Protein AF-A0A915Q4S7-F1 (afdb_monomer)

Structure (mmCIF, N/CA/C/O backbone):
data_AF-A0A915Q4S7-F1
#
_entry.id   AF-A0A915Q4S7-F1
#
loop_
_atom_site.group_PDB
_atom_site.id
_atom_site.type_symbol
_atom_site.label_atom_id
_atom_site.label_alt_id
_atom_site.label_comp_id
_atom_site.label_asym_id
_atom_site.label_entity_id
_atom_site.label_seq_id
_atom_site.pdbx_PDB_ins_code
_atom_site.Cartn_x
_atom_site.Cartn_y
_atom_site.Cartn_z
_atom_site.occupancy
_atom_site.B_iso_or_equiv
_atom_site.auth_seq_id
_atom_site.auth_comp_id
_atom_site.auth_asym_id
_atom_site.auth_atom_id
_atom_site.pdbx_PDB_model_num
ATOM 1 N N . MET A 1 1 ? -48.673 37.535 33.624 1.00 47.78 1 MET A N 1
ATOM 2 C CA . MET A 1 1 ? -48.250 37.304 35.027 1.00 47.78 1 MET A CA 1
ATOM 3 C C . MET A 1 1 ? -48.757 35.980 35.620 1.00 47.78 1 MET A C 1
ATOM 5 O O . MET A 1 1 ? -48.347 35.629 36.717 1.00 47.78 1 MET A O 1
ATOM 9 N N . GLU A 1 2 ? -49.533 35.186 34.879 1.00 40.94 2 GLU A N 1
ATOM 10 C CA . GLU A 1 2 ? -50.219 33.983 35.383 1.00 40.94 2 GLU A CA 1
ATOM 11 C C . GLU A 1 2 ? -49.367 32.695 35.350 1.00 40.94 2 GLU A C 1
ATOM 13 O O . GLU A 1 2 ? -49.453 31.864 36.241 1.00 40.94 2 GLU A O 1
ATOM 18 N N . LYS A 1 3 ? -48.390 32.580 34.439 1.00 35.75 3 LYS A N 1
ATOM 19 C CA . LYS A 1 3 ? -47.468 31.418 34.384 1.00 35.75 3 LYS A CA 1
ATOM 20 C C . LYS A 1 3 ? -46.401 31.374 35.494 1.00 35.75 3 LYS A C 1
ATOM 22 O O . LYS A 1 3 ? -45.629 30.420 35.581 1.00 35.75 3 LYS A O 1
ATOM 27 N N . ARG A 1 4 ? -46.309 32.417 36.331 1.00 34.75 4 ARG A N 1
ATOM 28 C CA . ARG A 1 4 ? -45.321 32.530 37.427 1.00 34.75 4 ARG A CA 1
ATOM 29 C C . ARG A 1 4 ? -45.910 32.145 38.794 1.00 34.75 4 ARG A C 1
ATOM 31 O O . ARG A 1 4 ? -45.143 31.961 39.739 1.00 34.75 4 ARG A O 1
ATOM 38 N N . SER A 1 5 ? -47.238 32.026 38.905 1.00 40.47 5 SER A N 1
ATOM 39 C CA . SER A 1 5 ? -47.932 31.577 40.122 1.00 40.47 5 SER A CA 1
ATOM 40 C C . SER A 1 5 ? -48.085 30.051 40.171 1.00 40.47 5 SER A C 1
ATOM 42 O O . SER A 1 5 ? -47.901 29.475 41.240 1.00 40.47 5 SER A O 1
ATOM 44 N N . GLU A 1 6 ? -48.283 29.377 39.030 1.00 39.56 6 GLU A N 1
ATOM 45 C CA . GLU A 1 6 ? -48.308 27.903 38.950 1.00 39.56 6 GLU A CA 1
ATOM 46 C C . GLU A 1 6 ? -46.956 27.268 39.295 1.00 39.56 6 GLU A C 1
ATOM 48 O O . GLU A 1 6 ? -46.892 26.291 40.040 1.00 39.56 6 GLU A O 1
ATOM 53 N N . ARG A 1 7 ? -45.852 27.879 38.847 1.00 36.59 7 ARG A N 1
ATOM 54 C CA . ARG A 1 7 ? -44.498 27.363 39.103 1.00 36.59 7 ARG A CA 1
ATOM 55 C C . ARG A 1 7 ? -44.137 27.369 40.602 1.00 36.59 7 ARG A C 1
ATOM 57 O O . ARG A 1 7 ? -43.507 26.436 41.082 1.00 36.59 7 ARG A O 1
ATOM 64 N N . ARG A 1 8 ? -44.652 28.346 41.365 1.00 37.53 8 ARG A N 1
ATOM 65 C CA . ARG A 1 8 ? -44.482 28.436 42.831 1.00 37.53 8 ARG A CA 1
ATOM 66 C C . ARG A 1 8 ? -45.400 27.507 43.636 1.00 37.53 8 ARG A C 1
ATOM 68 O O . ARG A 1 8 ? -45.163 27.326 44.829 1.00 37.53 8 ARG A O 1
ATOM 75 N N . ARG A 1 9 ? -46.445 26.937 43.023 1.00 37.31 9 ARG A N 1
ATOM 76 C CA . ARG A 1 9 ? -47.351 25.965 43.666 1.00 37.31 9 ARG A CA 1
ATOM 77 C C . ARG A 1 9 ? -46.826 24.524 43.519 1.00 37.31 9 ARG A C 1
ATOM 79 O O . ARG A 1 9 ? -47.019 23.719 44.425 1.00 37.31 9 ARG A O 1
ATOM 86 N N . ILE A 1 10 ? -46.077 24.241 42.448 1.00 41.44 10 ILE A N 1
ATOM 87 C CA . ILE A 1 10 ? -45.386 22.955 42.226 1.00 41.44 10 ILE A CA 1
ATOM 88 C C . ILE A 1 10 ? -44.106 22.848 43.077 1.00 41.44 10 ILE A C 1
ATOM 90 O O . ILE A 1 10 ? -43.858 21.821 43.695 1.00 41.44 10 ILE A O 1
ATOM 94 N N . GLU A 1 11 ? -43.329 23.929 43.220 1.00 36.28 11 GLU A N 1
ATOM 95 C CA . GLU A 1 11 ? -42.128 23.920 44.082 1.00 36.28 11 GLU A CA 1
ATOM 96 C C . GLU A 1 11 ? -42.458 23.704 45.570 1.00 36.28 11 GLU A C 1
ATOM 98 O O . GLU A 1 11 ? -41.668 23.121 46.307 1.00 36.28 11 GLU A O 1
ATOM 103 N N . ARG A 1 12 ? -43.654 24.113 46.017 1.00 33.97 12 ARG A N 1
ATOM 104 C CA . ARG A 1 12 ? -44.098 23.922 47.406 1.00 33.97 12 ARG A CA 1
ATOM 105 C C . ARG A 1 12 ? -44.641 22.522 47.705 1.00 33.97 12 ARG A C 1
ATOM 107 O O . ARG A 1 12 ? -44.670 22.154 48.870 1.00 33.97 12 ARG A O 1
ATOM 114 N N . SER A 1 13 ? -45.033 21.749 46.689 1.00 31.59 13 SER A N 1
ATOM 115 C CA . SER A 1 13 ? -45.520 20.366 46.857 1.00 31.59 13 SER A CA 1
ATOM 116 C C . SER A 1 13 ? -44.395 19.327 46.887 1.00 31.59 13 SER A C 1
ATOM 118 O O . SER A 1 13 ? -44.621 18.213 47.338 1.00 31.59 13 SER A O 1
ATOM 120 N N . ILE A 1 14 ? -43.175 19.697 46.482 1.00 35.53 14 ILE A N 1
ATOM 121 C CA . ILE A 1 14 ? -41.982 18.835 46.589 1.00 35.53 14 ILE A CA 1
ATOM 122 C C . ILE A 1 14 ? -41.280 19.020 47.950 1.00 35.53 14 ILE A C 1
ATOM 124 O O . ILE A 1 14 ? -40.480 18.189 48.360 1.00 35.53 14 ILE A O 1
ATOM 128 N N . SER A 1 15 ? -41.614 20.078 48.699 1.00 31.16 15 SER A N 1
ATOM 129 C CA . SER A 1 15 ? -40.982 20.388 49.990 1.00 31.16 15 SER A CA 1
ATOM 130 C C . SER A 1 15 ? -41.665 19.742 51.209 1.00 31.16 15 SER A C 1
ATOM 132 O O . SER A 1 15 ? -41.244 20.007 52.334 1.00 31.16 15 SER A O 1
ATOM 134 N N . SER A 1 16 ? -42.721 18.942 51.030 1.00 34.09 16 SER A N 1
ATOM 135 C CA . SER A 1 16 ? -43.546 18.445 52.142 1.00 34.09 16 SER A CA 1
ATOM 136 C C . SER A 1 16 ? -43.937 16.974 52.007 1.00 34.09 16 SER A C 1
ATOM 138 O O . SER A 1 16 ? -45.107 16.632 52.154 1.00 34.09 16 SER A O 1
ATOM 140 N N . THR A 1 17 ? -42.966 16.104 51.744 1.00 31.09 17 THR A N 1
ATOM 141 C CA . THR A 1 17 ? -43.087 14.672 52.048 1.00 31.09 17 THR A CA 1
ATOM 142 C C . THR A 1 17 ? -41.741 14.140 52.519 1.00 31.09 17 THR A C 1
ATOM 144 O O . THR A 1 17 ? -40.793 14.045 51.748 1.00 31.09 17 THR A O 1
ATOM 147 N N . ASP A 1 18 ? -41.729 13.832 53.810 1.00 29.72 18 ASP A N 1
ATOM 148 C CA . ASP A 1 18 ? -40.914 12.855 54.517 1.00 29.72 18 ASP A CA 1
ATOM 149 C C . ASP A 1 18 ? -39.388 12.983 54.552 1.00 29.72 18 ASP A C 1
ATOM 151 O O . ASP A 1 18 ? -38.631 12.576 53.675 1.00 29.72 18 ASP A O 1
ATOM 155 N N . ASN A 1 19 ? -38.961 13.412 55.741 1.00 37.34 19 ASN A N 1
ATOM 156 C CA . ASN A 1 19 ? -37.755 12.973 56.422 1.00 37.34 19 ASN A CA 1
ATOM 157 C C . ASN A 1 19 ? -37.663 11.438 56.460 1.00 37.34 19 ASN A C 1
ATOM 159 O O . ASN A 1 19 ? -38.030 10.808 57.449 1.00 37.34 19 ASN A O 1
ATOM 163 N N . THR A 1 20 ? -37.120 10.816 55.423 1.00 39.50 20 THR A N 1
ATOM 164 C CA . THR A 1 20 ? -36.378 9.551 55.516 1.00 39.50 20 THR A CA 1
ATOM 165 C C . THR A 1 20 ? -35.440 9.483 54.304 1.00 39.50 20 THR A C 1
ATOM 167 O O . THR A 1 20 ? -35.781 9.995 53.250 1.00 39.50 20 THR A O 1
ATOM 170 N N . PHE A 1 21 ? -34.272 8.850 54.444 1.00 35.72 21 PHE A N 1
ATOM 171 C CA . PHE A 1 21 ? -33.281 8.545 53.388 1.00 35.72 21 PHE A CA 1
ATOM 172 C C . PHE A 1 21 ? -32.126 9.538 53.115 1.00 35.72 21 PHE A C 1
ATOM 174 O O . PHE A 1 21 ? -31.975 10.042 52.008 1.00 35.72 21 PHE A O 1
ATOM 181 N N . PRO A 1 22 ? -31.136 9.621 54.029 1.00 39.97 22 PRO A N 1
ATOM 182 C CA . PRO A 1 22 ? -29.726 9.759 53.638 1.00 39.97 22 PRO A CA 1
ATOM 183 C C . PRO A 1 22 ? -29.138 8.431 53.109 1.00 39.97 22 PRO A C 1
ATOM 185 O O . PRO A 1 22 ? -28.012 8.382 52.611 1.00 39.97 22 PRO A O 1
ATOM 188 N N . VAL A 1 23 ? -29.874 7.323 53.263 1.00 42.41 23 VAL A N 1
ATOM 189 C CA . VAL A 1 23 ? -29.389 5.968 52.983 1.00 42.41 23 VAL A CA 1
ATOM 190 C C . VAL A 1 23 ? -29.394 5.676 51.479 1.00 42.41 23 VAL A C 1
ATOM 192 O O . VAL A 1 23 ? -28.405 5.146 50.980 1.00 42.41 23 VAL A O 1
ATOM 195 N N . ASP A 1 24 ? -30.420 6.094 50.732 1.00 42.38 24 ASP A N 1
ATOM 196 C CA . ASP A 1 24 ? -30.568 5.746 49.309 1.00 42.38 24 ASP A CA 1
ATOM 197 C C . ASP A 1 24 ? -29.579 6.477 48.398 1.00 42.38 24 ASP A C 1
ATOM 199 O O . ASP A 1 24 ? -28.992 5.865 47.506 1.00 42.38 24 ASP A O 1
ATOM 203 N N . GLU A 1 25 ? -29.296 7.754 48.661 1.00 46.59 25 GLU A N 1
ATOM 204 C CA . GLU A 1 25 ? -28.304 8.521 47.899 1.00 46.59 25 GLU A CA 1
ATOM 205 C C . GLU A 1 25 ? -26.875 8.000 48.161 1.00 46.59 25 GLU A C 1
ATOM 207 O O . GLU A 1 25 ? -26.045 7.877 47.251 1.00 46.59 25 GLU A O 1
ATOM 212 N N . CYS A 1 26 ? -26.604 7.581 49.403 1.00 46.41 26 CYS A N 1
ATOM 213 C CA . CYS A 1 26 ? -25.336 6.974 49.795 1.00 46.41 26 CYS A CA 1
ATOM 214 C C . CYS A 1 26 ? -25.182 5.546 49.234 1.00 46.41 26 CYS A C 1
ATOM 216 O O . CYS A 1 26 ? -24.092 5.175 48.789 1.00 46.41 26 CYS A O 1
ATOM 218 N N . ILE A 1 27 ? -26.261 4.752 49.198 1.00 55.41 27 ILE A N 1
ATOM 219 C CA . ILE A 1 27 ? -26.299 3.425 48.562 1.00 55.41 27 ILE A CA 1
ATOM 220 C C . ILE A 1 27 ? -26.100 3.562 47.052 1.00 55.41 27 ILE A C 1
ATOM 222 O O . ILE A 1 27 ? -25.288 2.828 46.487 1.00 55.41 27 ILE A O 1
ATOM 226 N N . TYR A 1 28 ? -26.766 4.517 46.400 1.00 49.50 28 TYR A N 1
ATOM 227 C CA . TYR A 1 28 ? -26.633 4.758 44.964 1.00 49.50 28 TYR A CA 1
ATOM 228 C C . TYR A 1 28 ? -25.208 5.193 44.601 1.00 49.50 28 TYR A C 1
ATOM 230 O O . TYR A 1 28 ? -24.596 4.623 43.697 1.00 49.50 28 TYR A O 1
ATOM 238 N N . SER A 1 29 ? -24.619 6.116 45.367 1.00 65.00 29 SER A N 1
ATOM 239 C CA . SER A 1 29 ? -23.226 6.552 45.202 1.00 65.00 29 SER A CA 1
ATOM 240 C C . SER A 1 29 ? -22.224 5.409 45.411 1.00 65.00 29 SER A C 1
ATOM 242 O O . SER A 1 29 ? -21.331 5.202 44.585 1.00 65.00 29 SER A O 1
ATOM 244 N N . LYS A 1 30 ? -22.405 4.590 46.458 1.00 65.38 30 LYS A N 1
ATOM 245 C CA . LYS A 1 30 ? -21.562 3.411 46.717 1.00 65.38 30 LYS A CA 1
ATOM 246 C C . LYS A 1 30 ? -21.716 2.347 45.634 1.00 65.38 30 LYS A C 1
ATOM 248 O O . LYS A 1 30 ? -20.706 1.799 45.201 1.00 65.38 30 LYS A O 1
ATOM 253 N N . LYS A 1 31 ? -22.934 2.082 45.156 1.00 65.62 31 LYS A N 1
ATOM 254 C CA . LYS A 1 31 ? -23.212 1.127 44.074 1.00 65.62 31 LYS A CA 1
ATOM 255 C C . LYS A 1 31 ? -22.582 1.588 42.762 1.00 65.62 31 LYS A C 1
ATOM 257 O O . LYS A 1 31 ? -21.844 0.822 42.156 1.00 65.62 31 LYS A O 1
ATOM 262 N N . CYS A 1 32 ? -22.737 2.861 42.403 1.00 61.53 32 CYS A N 1
ATOM 263 C CA . CYS A 1 32 ? -22.122 3.454 41.216 1.00 61.53 32 CYS A CA 1
ATOM 264 C C . CYS A 1 32 ? -20.581 3.486 41.321 1.00 61.53 32 CYS A C 1
ATOM 266 O O . CYS A 1 32 ? -19.870 3.247 40.344 1.00 61.53 32 CYS A O 1
ATOM 268 N N . ALA A 1 33 ? -20.030 3.725 42.517 1.00 65.00 33 ALA A N 1
ATOM 269 C CA . ALA A 1 33 ? -18.594 3.638 42.777 1.00 65.00 33 ALA A CA 1
ATOM 270 C C . ALA A 1 33 ? -18.075 2.197 42.674 1.00 65.00 33 ALA A C 1
ATOM 272 O O . ALA A 1 33 ? -16.995 1.980 42.122 1.00 65.00 33 ALA A O 1
ATOM 273 N N . ASN A 1 34 ? -18.837 1.218 43.167 1.00 61.09 34 ASN A N 1
ATOM 274 C CA . ASN A 1 34 ? -18.479 -0.195 43.126 1.00 61.09 34 ASN A CA 1
ATOM 275 C C . ASN A 1 34 ? -18.608 -0.765 41.706 1.00 61.09 34 ASN A C 1
ATOM 277 O O . ASN A 1 34 ? -17.701 -1.455 41.257 1.00 61.09 34 ASN A O 1
ATOM 281 N N . GLU A 1 35 ? -19.636 -0.373 40.949 1.00 59.47 35 GLU A N 1
ATOM 282 C CA . GLU A 1 35 ? -19.791 -0.664 39.518 1.00 59.47 35 GLU A CA 1
ATOM 283 C C . GLU A 1 35 ? -18.660 -0.036 38.699 1.00 59.47 35 GLU A C 1
ATOM 285 O O . GLU A 1 35 ? -18.054 -0.718 37.879 1.00 59.47 35 GLU A O 1
ATOM 290 N N . LYS A 1 36 ? -18.256 1.213 38.980 1.00 54.56 36 LYS A N 1
ATOM 291 C CA . LYS A 1 36 ? -17.050 1.819 38.379 1.00 54.56 36 LYS A CA 1
ATOM 292 C C . LYS A 1 36 ? -15.772 1.064 38.760 1.00 54.56 36 LYS A C 1
ATOM 294 O O . LYS A 1 36 ? -14.872 0.935 37.930 1.00 54.56 36 LYS A O 1
ATOM 299 N N . LYS A 1 37 ? -15.668 0.547 39.990 1.00 54.78 37 LYS A N 1
ATOM 300 C CA . LYS A 1 37 ? -14.533 -0.274 40.461 1.00 54.78 37 LYS A CA 1
ATOM 301 C C . LYS A 1 37 ? -14.512 -1.648 39.786 1.00 54.78 37 LYS A C 1
ATOM 303 O O . LYS A 1 37 ? -13.438 -2.138 39.446 1.00 54.78 37 LYS A O 1
ATOM 308 N N . GLN A 1 38 ? -15.679 -2.237 39.547 1.00 53.91 38 GLN A N 1
ATOM 309 C CA . GLN A 1 38 ? -15.869 -3.538 38.910 1.00 53.91 38 GLN A CA 1
ATOM 310 C C . GLN A 1 38 ? -15.690 -3.453 37.386 1.00 53.91 38 GLN A C 1
ATOM 312 O O . GLN A 1 38 ? -14.991 -4.281 36.810 1.00 53.91 38 GLN A O 1
ATOM 317 N N . MET A 1 39 ? -16.163 -2.375 36.753 1.00 51.94 39 MET A N 1
ATOM 318 C CA . MET A 1 39 ? -15.844 -2.000 35.370 1.00 51.94 39 MET A CA 1
ATOM 319 C C . MET A 1 39 ? -14.350 -1.714 35.178 1.00 51.94 39 MET A C 1
ATOM 321 O O . MET A 1 39 ? -13.772 -2.134 34.180 1.00 51.94 39 MET A O 1
ATOM 325 N N . ARG A 1 40 ? -13.687 -1.070 36.151 1.00 49.50 40 ARG A N 1
ATOM 326 C CA . ARG A 1 40 ? -12.222 -0.903 36.150 1.00 49.50 40 ARG A CA 1
ATOM 327 C C . ARG A 1 40 ? -11.474 -2.226 36.351 1.00 49.50 40 ARG A C 1
ATOM 329 O O . ARG A 1 40 ? -10.428 -2.404 35.740 1.00 49.50 40 ARG A O 1
ATOM 336 N N . LYS A 1 41 ? -11.998 -3.160 37.157 1.00 44.09 41 LYS A N 1
ATOM 337 C CA . LYS A 1 41 ? -11.427 -4.512 37.341 1.00 44.09 41 LYS A CA 1
ATOM 338 C C . LYS A 1 41 ? -11.639 -5.435 36.131 1.00 44.09 41 LYS A C 1
ATOM 340 O O . LYS A 1 41 ? -10.828 -6.327 35.924 1.00 44.09 41 LYS A O 1
ATOM 345 N N . SER A 1 42 ? -12.669 -5.200 35.314 1.00 42.31 42 SER A N 1
ATOM 346 C CA . SER A 1 42 ? -12.900 -5.889 34.030 1.00 42.31 42 SER A CA 1
ATOM 347 C C . SER A 1 42 ? -12.234 -5.182 32.835 1.00 42.31 42 SER A C 1
ATOM 349 O O . SER A 1 42 ? -12.490 -5.501 31.674 1.00 42.31 42 SER A O 1
ATOM 351 N N . ALA A 1 43 ? -11.343 -4.215 33.079 1.00 49.81 43 ALA A N 1
ATOM 352 C CA . ALA A 1 43 ? -10.488 -3.695 32.024 1.00 49.81 43 ALA A CA 1
ATOM 353 C C . ALA A 1 43 ? -9.504 -4.803 31.620 1.00 49.81 43 ALA A C 1
ATOM 355 O O . ALA A 1 43 ? -8.476 -4.999 32.270 1.00 49.81 43 ALA A O 1
ATOM 356 N N . LYS A 1 44 ? -9.839 -5.557 30.561 1.00 55.72 44 LYS A N 1
ATOM 357 C CA . LYS A 1 44 ? -8.930 -6.514 29.914 1.00 55.72 44 LYS A CA 1
ATOM 358 C C . LYS A 1 44 ? -7.548 -5.869 29.807 1.00 55.72 44 LYS A C 1
ATOM 360 O O . LYS A 1 44 ? -7.366 -4.874 29.107 1.00 55.72 44 LYS A O 1
ATOM 365 N N . THR A 1 45 ? -6.582 -6.409 30.545 1.00 58.06 45 THR A N 1
ATOM 366 C CA . THR A 1 45 ? -5.207 -5.913 30.507 1.00 58.06 45 THR A CA 1
ATOM 367 C C . THR A 1 45 ? -4.579 -6.432 29.223 1.00 58.06 45 THR A C 1
ATOM 369 O O . THR A 1 45 ? -4.293 -7.620 29.094 1.00 58.06 45 THR A O 1
ATOM 372 N N . TYR A 1 46 ? -4.437 -5.555 28.233 1.00 65.75 46 TYR A N 1
ATOM 373 C CA . TYR A 1 46 ? -3.825 -5.902 26.958 1.00 65.75 46 TYR A CA 1
ATOM 374 C C . TYR A 1 46 ? -2.308 -6.009 27.132 1.00 65.75 46 TYR A C 1
ATOM 376 O O . TYR A 1 46 ? -1.623 -4.993 27.248 1.00 65.75 46 TYR A O 1
ATOM 384 N N . GLN A 1 47 ? -1.792 -7.238 27.162 1.00 73.81 47 GLN A N 1
ATOM 385 C CA . GLN A 1 47 ? -0.359 -7.494 27.286 1.00 73.81 47 GLN A CA 1
ATOM 386 C C . GLN A 1 47 ? 0.352 -7.220 25.947 1.00 73.81 47 GLN A C 1
ATOM 388 O O . GLN A 1 47 ? -0.077 -7.737 24.909 1.00 73.81 47 GLN A O 1
ATOM 393 N N . PRO A 1 48 ? 1.425 -6.411 25.923 1.00 70.25 48 PRO A N 1
ATOM 394 C CA . PRO A 1 48 ? 2.223 -6.210 24.721 1.00 70.25 48 PRO A CA 1
ATOM 395 C C . PRO A 1 48 ? 3.074 -7.459 24.454 1.00 70.25 48 PRO A C 1
ATOM 397 O O . PRO A 1 48 ? 4.076 -7.707 25.116 1.00 70.25 48 PRO A O 1
ATOM 400 N N . GLU A 1 49 ? 2.685 -8.275 23.475 1.00 83.44 49 GLU A N 1
ATOM 401 C CA . GLU A 1 49 ? 3.455 -9.471 23.106 1.00 83.44 49 GLU A CA 1
ATOM 402 C C . GLU A 1 49 ? 4.597 -9.087 22.147 1.00 83.44 49 GLU A C 1
ATOM 404 O O . GLU A 1 49 ? 4.481 -9.223 20.924 1.00 83.44 49 GLU A O 1
ATOM 409 N N . TYR A 1 50 ? 5.699 -8.579 22.706 1.00 84.88 50 TYR A N 1
ATOM 410 C CA . TYR A 1 50 ? 6.839 -8.048 21.945 1.00 84.88 50 TYR A CA 1
ATOM 411 C C . TYR A 1 50 ? 7.470 -9.062 20.987 1.00 84.88 50 TYR A C 1
ATOM 413 O O . TYR A 1 50 ? 7.809 -8.693 19.867 1.00 84.88 50 TYR A O 1
ATOM 421 N N . ALA A 1 51 ? 7.557 -10.340 21.369 1.00 87.00 51 ALA A N 1
ATOM 422 C CA . ALA A 1 51 ? 8.101 -11.391 20.505 1.00 87.00 51 ALA A CA 1
ATOM 423 C C . ALA A 1 51 ? 7.334 -11.499 19.175 1.00 87.00 51 ALA A C 1
ATOM 425 O O . ALA A 1 51 ? 7.934 -11.525 18.102 1.00 87.00 51 ALA A O 1
ATOM 426 N N . LYS A 1 52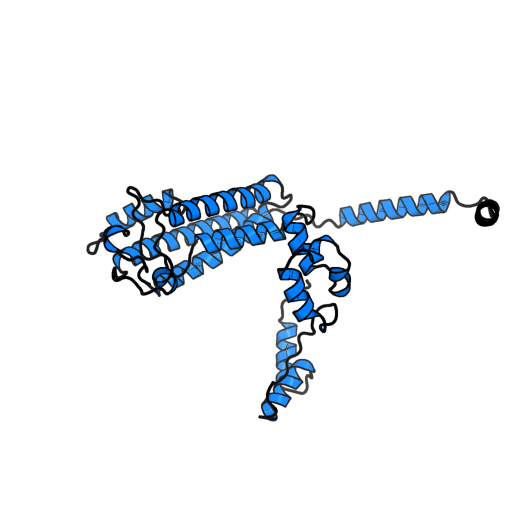 ? 5.996 -11.456 19.224 1.00 89.69 52 LYS A N 1
ATOM 427 C CA . LYS A 1 52 ? 5.155 -11.476 18.016 1.00 89.69 52 LYS A CA 1
ATOM 428 C C . LYS A 1 52 ? 5.348 -10.215 17.176 1.00 89.69 52 LYS A C 1
ATOM 430 O O . LYS A 1 52 ? 5.308 -10.282 15.951 1.00 89.69 52 LYS A O 1
ATOM 435 N N . THR A 1 53 ? 5.570 -9.070 17.821 1.00 89.06 53 THR A N 1
ATOM 436 C CA . THR A 1 53 ? 5.876 -7.815 17.124 1.00 89.06 53 THR A CA 1
ATOM 437 C C . THR A 1 53 ? 7.220 -7.890 16.402 1.00 89.06 53 THR A C 1
ATOM 439 O O . THR A 1 53 ? 7.287 -7.499 15.243 1.00 89.06 53 THR A O 1
ATOM 442 N N . ILE A 1 54 ? 8.260 -8.448 17.031 1.00 91.81 54 ILE A N 1
ATOM 443 C CA . ILE A 1 54 ? 9.579 -8.641 16.405 1.00 91.81 54 ILE A CA 1
ATOM 444 C C . ILE A 1 54 ? 9.464 -9.549 15.176 1.00 91.81 54 ILE A C 1
ATOM 446 O O . ILE A 1 54 ? 9.974 -9.198 14.117 1.00 91.81 54 ILE A O 1
ATOM 450 N N . ILE A 1 55 ? 8.723 -10.658 15.275 1.00 93.06 55 ILE A N 1
ATOM 451 C CA . ILE A 1 55 ? 8.463 -11.544 14.128 1.00 93.06 55 ILE A CA 1
ATOM 452 C C . ILE A 1 55 ? 7.793 -10.772 12.982 1.00 93.06 55 ILE A C 1
ATOM 454 O O . ILE A 1 55 ? 8.216 -10.886 11.834 1.00 93.06 55 ILE A O 1
ATOM 458 N N . CYS A 1 56 ? 6.788 -9.940 13.281 1.00 92.81 56 CYS A N 1
ATOM 459 C CA . CYS A 1 56 ? 6.127 -9.118 12.263 1.00 92.81 56 CYS A CA 1
ATOM 460 C C . CYS A 1 56 ? 7.088 -8.107 11.616 1.00 92.81 56 CYS A C 1
ATOM 462 O O . CYS A 1 56 ? 7.016 -7.896 10.409 1.00 92.81 56 CYS A O 1
ATOM 464 N N . VAL A 1 57 ? 7.991 -7.500 12.394 1.00 93.44 57 VAL A N 1
ATOM 465 C CA . VAL A 1 57 ? 9.013 -6.571 11.882 1.00 93.44 57 VAL A CA 1
ATOM 466 C C . VAL A 1 57 ? 9.992 -7.293 10.956 1.00 93.44 57 VAL A C 1
ATOM 468 O O . VAL A 1 57 ? 10.251 -6.807 9.860 1.00 93.44 57 VAL A O 1
ATOM 471 N N . LEU A 1 58 ? 10.491 -8.469 11.341 1.00 95.25 58 LEU A N 1
ATOM 472 C CA . LEU A 1 58 ? 11.375 -9.274 10.489 1.00 95.25 58 LEU A CA 1
ATOM 473 C C . LEU A 1 58 ? 10.675 -9.702 9.191 1.00 95.25 58 LEU A C 1
ATOM 475 O O . LEU A 1 58 ? 11.263 -9.627 8.109 1.00 95.25 58 LEU A O 1
ATOM 479 N N . ALA A 1 59 ? 9.400 -10.087 9.280 1.00 95.50 59 ALA A N 1
ATOM 480 C CA . ALA A 1 59 ? 8.588 -10.410 8.112 1.00 95.50 59 ALA A CA 1
ATOM 481 C C . ALA A 1 59 ? 8.399 -9.191 7.192 1.00 95.50 59 ALA A C 1
ATOM 483 O O . ALA A 1 59 ? 8.518 -9.321 5.975 1.00 95.50 59 ALA A O 1
ATOM 484 N N . LEU A 1 60 ? 8.175 -7.997 7.756 1.00 94.94 60 LEU A N 1
ATOM 485 C CA . LEU A 1 60 ? 8.091 -6.754 6.985 1.00 94.94 60 LEU A CA 1
ATOM 486 C C . LEU A 1 60 ? 9.406 -6.450 6.266 1.00 94.94 60 LEU A C 1
ATOM 488 O O . LEU A 1 60 ? 9.387 -6.188 5.068 1.00 94.94 60 LEU A O 1
ATOM 492 N N . LEU A 1 61 ? 10.544 -6.523 6.964 1.00 93.12 61 LEU A N 1
ATOM 493 C CA . LEU A 1 61 ? 11.863 -6.296 6.361 1.00 93.12 61 LEU A CA 1
ATOM 494 C C . LEU A 1 61 ? 12.129 -7.272 5.210 1.00 93.12 61 LEU A C 1
ATOM 496 O O . LEU A 1 61 ? 12.622 -6.871 4.155 1.00 93.12 61 LEU A O 1
ATOM 500 N N . THR A 1 62 ? 11.742 -8.536 5.382 1.00 93.38 62 THR A N 1
ATOM 501 C CA . THR A 1 62 ? 11.847 -9.554 4.330 1.00 93.38 62 THR A CA 1
ATOM 502 C C . THR A 1 62 ? 10.958 -9.202 3.136 1.00 93.38 62 THR A C 1
ATOM 504 O O . THR A 1 62 ? 11.432 -9.174 2.004 1.00 93.38 62 THR A O 1
ATOM 507 N N . SER A 1 63 ? 9.691 -8.851 3.375 1.00 94.50 63 SER A N 1
ATOM 508 C CA . SER A 1 63 ? 8.748 -8.446 2.325 1.00 94.50 63 SER A CA 1
ATOM 509 C C . SER A 1 63 ? 9.215 -7.199 1.567 1.00 94.50 63 SER A C 1
ATOM 511 O O . SER A 1 63 ? 9.109 -7.147 0.341 1.00 94.50 63 SER A O 1
ATOM 513 N N . LEU A 1 64 ? 9.741 -6.188 2.263 1.00 91.62 64 LEU A N 1
ATOM 514 C CA . LEU A 1 64 ? 10.298 -4.989 1.634 1.00 91.62 64 LEU A CA 1
ATOM 515 C C . LEU A 1 64 ? 11.530 -5.337 0.791 1.00 91.62 64 LEU A C 1
ATOM 517 O O . LEU A 1 64 ? 11.621 -4.903 -0.354 1.00 91.62 64 LEU A O 1
ATOM 521 N N . SER A 1 65 ? 12.427 -6.185 1.302 1.00 90.44 65 SER A N 1
ATOM 522 C CA . SER A 1 65 ? 13.603 -6.655 0.552 1.00 90.44 65 SER A CA 1
ATOM 523 C C . SER A 1 65 ? 13.204 -7.389 -0.730 1.00 90.44 65 SER A C 1
ATOM 525 O O . SER A 1 65 ? 13.757 -7.117 -1.793 1.00 90.44 65 SER A O 1
ATOM 527 N N . LEU A 1 66 ? 12.199 -8.269 -0.657 1.00 92.06 66 LEU A N 1
ATOM 528 C CA . LEU A 1 66 ? 11.661 -8.966 -1.828 1.00 92.06 66 LEU A CA 1
ATOM 529 C C . LEU A 1 66 ? 11.104 -7.987 -2.867 1.00 92.06 66 LEU A C 1
ATOM 531 O O . LEU A 1 66 ? 11.399 -8.133 -4.048 1.00 92.06 66 LEU A O 1
ATOM 535 N N . ASN A 1 67 ? 10.362 -6.957 -2.446 1.00 91.38 67 ASN A N 1
ATOM 536 C CA . ASN A 1 67 ? 9.874 -5.924 -3.367 1.00 91.38 67 ASN A CA 1
ATOM 537 C C . ASN A 1 67 ? 11.024 -5.198 -4.070 1.00 91.38 67 ASN A C 1
ATOM 539 O O . ASN A 1 67 ? 10.992 -5.053 -5.288 1.00 91.38 67 ASN A O 1
ATOM 543 N N . GLN A 1 68 ? 12.045 -4.772 -3.323 1.00 88.38 68 GLN A N 1
ATOM 544 C CA . GLN A 1 68 ? 13.182 -4.059 -3.910 1.00 88.38 68 GLN A CA 1
ATOM 545 C C . GLN A 1 68 ? 13.953 -4.939 -4.895 1.00 88.38 68 GLN A C 1
ATOM 547 O O . GLN A 1 68 ? 14.355 -4.464 -5.957 1.00 88.38 68 GLN A O 1
ATOM 552 N N . LEU A 1 69 ? 14.131 -6.222 -4.571 1.00 89.31 69 LEU A N 1
ATOM 553 C CA . LEU A 1 69 ? 14.766 -7.185 -5.464 1.00 89.31 69 LEU A CA 1
ATOM 554 C C . LEU A 1 69 ? 13.961 -7.356 -6.758 1.00 89.31 69 LEU A C 1
ATOM 556 O O . LEU A 1 69 ? 14.529 -7.258 -7.842 1.00 89.31 69 LEU A O 1
ATOM 560 N N . VAL A 1 70 ? 12.647 -7.564 -6.650 1.00 90.69 70 VAL A N 1
ATOM 561 C CA . VAL A 1 70 ? 11.767 -7.730 -7.814 1.00 90.69 70 VAL A CA 1
ATOM 562 C C . VAL A 1 70 ? 11.768 -6.479 -8.692 1.00 90.69 70 VAL A C 1
ATOM 564 O O . VAL A 1 70 ? 11.887 -6.612 -9.903 1.00 90.69 70 VAL A O 1
ATOM 567 N N . ILE A 1 71 ? 11.727 -5.275 -8.113 1.00 88.50 71 ILE A N 1
ATOM 568 C CA . ILE A 1 71 ? 11.819 -4.018 -8.876 1.00 88.50 71 ILE A CA 1
ATOM 569 C C . ILE A 1 71 ? 13.162 -3.921 -9.610 1.00 88.50 71 ILE A C 1
ATOM 571 O O . ILE A 1 71 ? 13.191 -3.576 -10.789 1.00 88.50 71 ILE A O 1
ATOM 575 N N . CYS A 1 72 ? 14.274 -4.258 -8.946 1.00 87.00 72 CYS A N 1
ATOM 576 C CA . CYS A 1 72 ? 15.597 -4.255 -9.576 1.00 87.00 72 CYS A CA 1
ATOM 577 C C . CYS A 1 72 ? 15.667 -5.221 -10.769 1.00 87.00 72 CYS A C 1
ATOM 579 O O . CYS A 1 72 ? 16.268 -4.883 -11.783 1.00 87.00 72 CYS A O 1
ATOM 581 N N . LEU A 1 73 ? 15.046 -6.399 -10.658 1.00 88.19 73 LEU A N 1
ATOM 582 C CA . LEU A 1 73 ? 14.993 -7.387 -11.739 1.00 88.19 73 LEU A CA 1
ATOM 583 C C . LEU A 1 73 ? 14.055 -6.946 -12.871 1.00 88.19 73 LEU A C 1
ATOM 585 O O . LEU A 1 73 ? 14.444 -6.969 -14.036 1.00 88.19 73 LEU A O 1
ATOM 589 N N . ALA A 1 74 ? 12.845 -6.491 -12.537 1.00 88.69 74 ALA A N 1
ATOM 590 C CA . ALA A 1 74 ? 11.869 -5.994 -13.504 1.00 88.69 74 ALA A CA 1
ATOM 591 C C . ALA A 1 74 ? 12.419 -4.799 -14.299 1.00 88.69 74 ALA A C 1
ATOM 593 O O . ALA A 1 74 ? 12.140 -4.662 -15.488 1.00 88.69 74 ALA A O 1
ATOM 594 N N . HIS A 1 75 ? 13.258 -3.966 -13.679 1.00 87.81 75 HIS A N 1
ATOM 595 C CA . HIS A 1 75 ? 13.862 -2.804 -14.321 1.00 87.81 75 HIS A CA 1
ATOM 596 C C . HIS A 1 75 ? 14.723 -3.115 -15.545 1.00 87.81 75 HIS A C 1
ATOM 598 O O . HIS A 1 75 ? 14.716 -2.329 -16.502 1.00 87.81 75 HIS A O 1
ATOM 604 N N . ASP A 1 76 ? 15.463 -4.223 -15.505 1.00 87.19 76 ASP A N 1
ATOM 605 C CA . ASP A 1 76 ? 16.353 -4.638 -16.590 1.00 87.19 76 ASP A CA 1
ATOM 606 C C . ASP A 1 76 ? 15.602 -5.426 -17.687 1.00 87.19 76 ASP A C 1
ATOM 608 O O . ASP A 1 76 ? 16.082 -5.496 -18.820 1.00 87.19 76 ASP A O 1
ATOM 612 N N . VAL A 1 77 ? 14.419 -5.975 -17.374 1.00 87.62 77 VAL A N 1
ATOM 613 C CA . VAL A 1 77 ? 13.590 -6.784 -18.292 1.00 87.62 77 VAL A CA 1
ATOM 614 C C . VAL A 1 77 ? 12.522 -5.955 -19.012 1.00 87.62 77 VAL A C 1
ATOM 616 O O . VAL A 1 77 ? 12.198 -6.227 -20.167 1.00 87.62 77 VAL A O 1
ATOM 619 N N . VAL A 1 78 ? 11.955 -4.945 -18.349 1.00 88.25 78 VAL A N 1
ATOM 620 C CA . VAL A 1 78 ? 10.807 -4.197 -18.872 1.00 88.25 78 VAL A CA 1
ATOM 621 C C . VAL A 1 78 ? 11.155 -3.411 -20.141 1.00 88.25 78 VAL A C 1
ATOM 623 O O . VAL A 1 78 ? 12.181 -2.728 -20.221 1.00 88.25 78 VAL A O 1
ATOM 626 N N . SER A 1 79 ? 10.256 -3.464 -21.129 1.00 87.00 79 SER A N 1
ATOM 627 C CA . SER A 1 79 ? 10.376 -2.676 -22.358 1.00 87.00 79 SER A CA 1
ATOM 628 C C . SER A 1 79 ? 10.408 -1.174 -22.060 1.00 87.00 79 SER A C 1
ATOM 630 O O . SER A 1 79 ? 9.838 -0.691 -21.079 1.00 87.00 79 SER A O 1
ATOM 632 N N . ARG A 1 80 ? 11.086 -0.418 -22.922 1.00 88.19 80 ARG A N 1
ATOM 633 C CA . ARG A 1 80 ? 11.129 1.048 -22.862 1.00 88.19 80 ARG A CA 1
ATOM 634 C C . ARG A 1 80 ? 10.118 1.702 -23.805 1.00 88.19 80 ARG A C 1
ATOM 636 O O . ARG A 1 80 ? 9.963 2.915 -23.765 1.00 88.19 80 ARG A O 1
ATOM 643 N N . ASN A 1 81 ? 9.383 0.928 -24.598 1.00 87.12 81 ASN A N 1
ATOM 6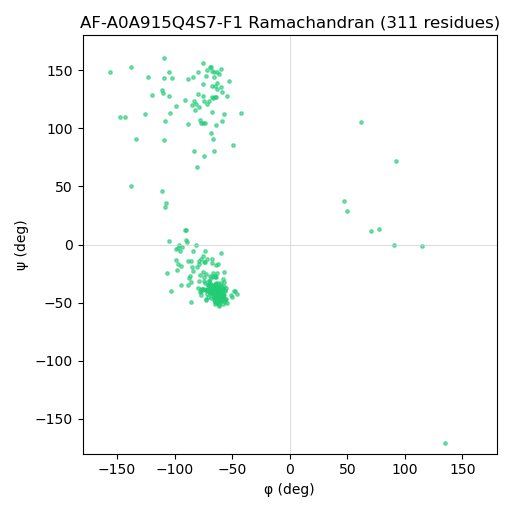44 C CA . ASN A 1 81 ? 8.298 1.476 -25.409 1.00 87.12 81 ASN A CA 1
ATOM 645 C C . ASN A 1 81 ? 7.165 1.950 -24.492 1.00 87.12 81 ASN A C 1
ATOM 647 O O . ASN A 1 81 ? 6.718 1.192 -23.631 1.00 87.12 81 ASN A O 1
ATOM 651 N N . ALA A 1 82 ? 6.745 3.204 -24.659 1.00 85.75 82 ALA A N 1
ATOM 652 C CA . ALA A 1 82 ? 5.718 3.819 -23.828 1.00 85.75 82 ALA A CA 1
ATOM 653 C C . ALA A 1 82 ? 4.374 3.104 -23.986 1.00 85.75 82 ALA A C 1
ATOM 655 O O . ALA A 1 82 ? 3.939 2.825 -25.106 1.00 85.75 82 ALA A O 1
ATOM 656 N N . LEU A 1 83 ? 3.715 2.816 -22.864 1.00 86.38 83 LEU A N 1
ATOM 657 C CA . LEU A 1 83 ? 2.350 2.305 -22.887 1.00 86.38 83 LEU A CA 1
ATOM 658 C C . LEU A 1 83 ? 1.372 3.471 -23.112 1.00 86.38 83 LEU A C 1
ATOM 660 O O . LEU A 1 83 ? 1.479 4.473 -22.404 1.00 86.38 83 LEU A O 1
ATOM 664 N N . PRO A 1 84 ? 0.429 3.384 -24.069 1.00 84.50 84 PRO A N 1
ATOM 665 C CA . PRO A 1 84 ? -0.535 4.454 -24.287 1.00 84.50 84 PRO A CA 1
ATOM 666 C C . PRO A 1 84 ? -1.487 4.549 -23.089 1.00 84.50 84 PRO A C 1
ATOM 668 O O . PRO A 1 84 ? -2.270 3.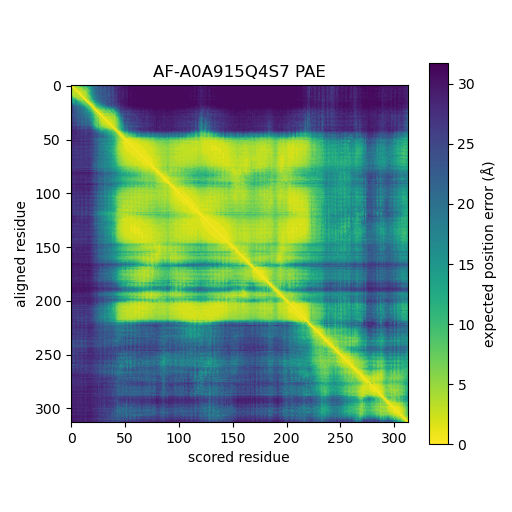637 -22.830 1.00 84.50 84 PRO A O 1
ATOM 671 N N . ASP A 1 85 ? -1.416 5.664 -22.367 1.00 84.06 85 ASP A N 1
ATOM 672 C CA . ASP A 1 85 ? -2.290 5.980 -21.238 1.00 84.06 85 ASP A CA 1
ATOM 673 C C . ASP A 1 85 ? -3.241 7.118 -21.622 1.00 84.06 85 ASP A C 1
ATOM 675 O O . ASP A 1 85 ? -2.822 8.161 -22.135 1.00 84.06 85 ASP A O 1
ATOM 679 N N . LEU A 1 86 ? -4.534 6.923 -21.357 1.00 87.62 86 LEU A N 1
ATOM 680 C CA . LEU A 1 86 ? -5.569 7.917 -21.622 1.00 87.62 86 LEU A CA 1
ATOM 681 C C . LEU A 1 86 ? -5.287 9.229 -20.881 1.00 87.62 86 LEU A C 1
ATOM 683 O O . LEU A 1 86 ? -5.496 10.302 -21.445 1.00 87.62 86 LEU A O 1
ATOM 687 N N . VAL A 1 87 ? -4.781 9.171 -19.647 1.00 85.00 87 VAL A N 1
ATOM 688 C CA . VAL A 1 87 ? -4.510 10.380 -18.861 1.00 85.00 87 VAL A CA 1
ATOM 689 C C . VAL A 1 87 ? -3.412 11.210 -19.518 1.00 85.00 87 VAL A C 1
ATOM 691 O O . VAL A 1 87 ? -3.583 12.419 -19.649 1.00 85.00 87 VAL A O 1
ATOM 694 N N . PHE A 1 88 ? -2.344 10.579 -20.016 1.00 83.94 88 PHE A N 1
ATOM 695 C CA . PHE A 1 88 ? -1.261 11.285 -20.712 1.00 83.94 88 PHE A CA 1
ATOM 696 C C . PHE A 1 88 ? -1.636 11.769 -22.118 1.00 83.94 88 PHE A C 1
ATOM 698 O O . PHE A 1 88 ? -0.971 12.652 -22.654 1.00 83.94 88 PHE A O 1
ATOM 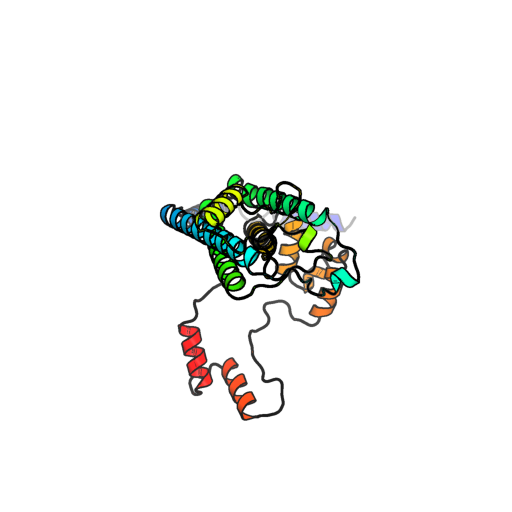705 N N . SER A 1 89 ? -2.733 11.262 -22.695 1.00 85.25 89 SER A N 1
ATOM 706 C CA . SER A 1 89 ? -3.305 11.826 -23.927 1.00 85.25 89 SER A CA 1
ATOM 707 C C . SER A 1 89 ? -4.065 13.140 -23.696 1.00 85.25 89 SER A C 1
ATOM 709 O O . SER A 1 89 ? -4.202 13.939 -24.619 1.00 85.25 89 SER A O 1
ATOM 711 N N . ILE A 1 90 ? -4.542 13.376 -22.467 1.00 89.56 90 ILE A N 1
ATOM 712 C CA . ILE A 1 90 ? -5.341 14.555 -22.093 1.00 89.56 90 ILE A CA 1
ATOM 713 C C . ILE A 1 90 ? -4.490 15.580 -21.332 1.00 89.56 90 ILE A C 1
ATOM 715 O O . ILE A 1 90 ? -4.636 16.785 -21.526 1.00 89.56 90 ILE A O 1
ATOM 719 N N . VAL A 1 91 ? -3.611 15.109 -20.448 1.00 86.81 91 VAL A N 1
ATOM 720 C CA . VAL A 1 91 ? -2.808 15.926 -19.535 1.00 86.81 91 VAL A CA 1
ATOM 721 C C . VAL A 1 91 ? -1.331 15.689 -19.814 1.00 86.81 91 VAL A C 1
ATOM 723 O O . VAL A 1 91 ? -0.861 14.554 -19.812 1.00 86.81 91 VAL A O 1
ATOM 726 N N . SER A 1 92 ? -0.576 16.768 -20.011 1.00 83.94 92 SER A N 1
ATOM 727 C CA . SER A 1 92 ? 0.870 16.677 -20.200 1.00 83.94 92 SER A CA 1
ATOM 728 C C . SER A 1 92 ? 1.583 16.178 -18.939 1.00 83.94 92 SER A C 1
ATOM 730 O O . SER A 1 92 ? 1.210 16.513 -17.810 1.00 83.94 92 SER A O 1
ATOM 732 N N . GLU A 1 93 ? 2.641 15.390 -19.140 1.00 80.94 93 GLU A N 1
ATOM 733 C CA . GLU A 1 93 ? 3.481 14.860 -18.064 1.00 80.94 93 GLU A CA 1
ATOM 734 C C . GLU A 1 93 ? 4.022 15.990 -17.171 1.00 80.94 93 GLU A C 1
ATOM 736 O O . GLU A 1 93 ? 4.627 16.950 -17.649 1.00 80.94 93 GLU A O 1
ATOM 741 N N . GLN A 1 94 ? 3.830 15.855 -15.858 1.00 85.75 94 GLN A N 1
ATOM 742 C CA . GLN A 1 94 ? 4.319 16.801 -14.857 1.00 85.75 94 GLN A CA 1
ATOM 743 C C . GLN A 1 94 ? 5.550 16.231 -14.147 1.00 85.75 94 GLN A C 1
ATOM 745 O O . GLN A 1 94 ? 5.446 15.272 -13.383 1.00 85.75 94 GLN A O 1
ATOM 750 N N . GLU A 1 95 ? 6.722 16.838 -14.345 1.00 80.56 95 GLU A N 1
ATOM 751 C CA . GLU A 1 95 ? 7.983 16.317 -13.786 1.00 80.56 95 GLU A CA 1
ATOM 752 C C . GLU A 1 95 ? 8.070 16.441 -12.256 1.00 80.56 95 GLU A C 1
ATOM 754 O O . GLU A 1 95 ? 8.719 15.633 -11.593 1.00 80.56 95 GLU A O 1
ATOM 759 N N . TRP A 1 96 ? 7.376 17.423 -11.678 1.00 84.88 96 TRP A N 1
ATOM 760 C CA . TRP A 1 96 ? 7.341 17.662 -10.234 1.00 84.88 96 TRP A CA 1
ATOM 761 C C . TRP A 1 96 ? 6.405 16.704 -9.484 1.00 84.88 96 TRP A C 1
ATOM 763 O O . TRP A 1 96 ? 6.510 16.580 -8.262 1.00 84.88 96 TRP A O 1
ATOM 773 N N . ALA A 1 97 ? 5.493 16.022 -10.187 1.00 83.31 97 ALA A N 1
ATOM 774 C CA . ALA A 1 97 ? 4.451 15.210 -9.561 1.00 83.31 97 ALA A CA 1
ATOM 775 C C . ALA A 1 97 ? 5.030 14.035 -8.763 1.00 83.31 97 ALA A C 1
ATOM 777 O O . ALA A 1 97 ? 4.537 13.727 -7.680 1.00 83.31 97 ALA A O 1
ATOM 778 N N . LEU A 1 98 ? 6.112 13.425 -9.261 1.00 79.94 98 LEU A N 1
ATOM 779 C CA . LEU A 1 98 ? 6.801 12.341 -8.564 1.00 79.94 98 LEU A CA 1
ATOM 780 C C . LEU A 1 98 ? 7.385 12.821 -7.229 1.00 79.94 98 LEU A C 1
ATOM 782 O O . LEU A 1 98 ? 7.119 12.237 -6.183 1.00 79.94 98 LEU A O 1
ATOM 786 N N . PHE A 1 99 ? 8.120 13.935 -7.258 1.00 83.44 99 PHE A N 1
ATOM 787 C CA . PHE A 1 99 ? 8.703 14.521 -6.054 1.00 83.44 99 PHE A CA 1
ATOM 788 C C . PHE A 1 99 ? 7.625 14.933 -5.041 1.00 83.44 99 PHE A C 1
ATOM 790 O O . PHE A 1 99 ? 7.745 14.650 -3.848 1.00 83.44 99 PHE A O 1
ATOM 797 N N . ALA A 1 100 ? 6.539 15.554 -5.510 1.00 87.06 100 ALA A N 1
ATOM 798 C CA . ALA A 1 100 ? 5.410 15.905 -4.657 1.00 87.06 100 ALA A CA 1
ATOM 799 C C . ALA A 1 100 ? 4.741 14.665 -4.037 1.00 87.06 100 ALA A C 1
ATOM 801 O O . ALA A 1 100 ? 4.371 14.700 -2.863 1.00 87.06 100 ALA A O 1
ATOM 802 N N . GLY A 1 101 ? 4.626 13.567 -4.790 1.00 85.94 101 GLY A N 1
ATOM 803 C CA . GLY A 1 101 ? 4.101 12.289 -4.308 1.00 85.94 101 GLY A CA 1
ATOM 804 C C . GLY A 1 101 ? 4.945 11.679 -3.186 1.00 85.94 101 GLY A C 1
ATOM 805 O O . GLY A 1 101 ? 4.396 11.305 -2.145 1.00 85.94 101 GLY A O 1
ATOM 806 N N . ASP A 1 102 ? 6.269 11.645 -3.355 1.00 85.75 102 ASP A N 1
ATOM 807 C CA . ASP A 1 102 ? 7.215 11.145 -2.347 1.00 85.75 102 ASP A CA 1
ATOM 808 C C . ASP A 1 102 ? 7.160 11.993 -1.062 1.00 85.75 102 ASP A C 1
ATOM 810 O O . ASP A 1 102 ? 7.099 11.458 0.053 1.00 85.75 102 ASP A O 1
ATOM 814 N N . MET A 1 103 ? 7.112 13.323 -1.200 1.00 88.50 103 MET A N 1
ATOM 815 C CA . MET A 1 103 ? 6.996 14.253 -0.071 1.00 88.50 103 MET A CA 1
ATOM 816 C C . MET A 1 103 ? 5.668 14.104 0.667 1.00 88.50 103 MET A C 1
ATOM 818 O O . MET A 1 103 ? 5.661 13.939 1.888 1.00 88.50 103 MET A O 1
ATOM 822 N N . LEU A 1 104 ? 4.545 14.100 -0.055 1.00 89.19 104 LEU A N 1
ATOM 823 C CA . LEU A 1 104 ? 3.222 13.962 0.549 1.00 89.19 104 LEU A CA 1
ATOM 824 C C . LEU A 1 104 ? 3.076 12.615 1.262 1.00 89.19 104 LEU A C 1
ATOM 826 O O . LEU A 1 104 ? 2.550 12.561 2.373 1.00 89.19 104 LEU A O 1
ATOM 830 N N . THR A 1 105 ? 3.590 11.541 0.660 1.00 89.31 105 THR A N 1
ATOM 831 C CA . THR A 1 105 ? 3.582 10.206 1.267 1.00 89.31 105 THR A CA 1
ATOM 832 C C . THR A 1 105 ? 4.411 10.170 2.546 1.00 89.31 105 THR A C 1
ATOM 834 O O . THR A 1 105 ? 3.947 9.666 3.571 1.00 89.31 105 THR A O 1
ATOM 837 N N . SER A 1 106 ? 5.612 10.750 2.516 1.00 88.50 106 SER A N 1
ATOM 838 C CA . SER A 1 106 ? 6.492 10.826 3.684 1.00 88.50 106 SER A CA 1
ATOM 839 C C . SER A 1 106 ? 5.844 11.625 4.816 1.00 88.50 106 SER A C 1
ATOM 841 O O . SER A 1 106 ? 5.798 11.164 5.956 1.00 88.50 106 SER A O 1
ATOM 843 N N . MET A 1 107 ? 5.263 12.786 4.501 1.00 89.44 107 MET A N 1
ATOM 844 C CA . MET A 1 107 ? 4.547 13.620 5.467 1.00 89.44 107 MET A CA 1
ATOM 845 C C . MET A 1 107 ? 3.333 12.896 6.058 1.00 89.44 107 MET A C 1
ATOM 847 O O . MET A 1 107 ? 3.168 12.875 7.278 1.00 89.44 107 MET A O 1
ATOM 851 N N . ALA A 1 108 ? 2.505 12.262 5.222 1.00 88.50 108 ALA A N 1
ATOM 852 C CA . ALA A 1 108 ? 1.343 11.500 5.672 1.00 88.50 108 ALA A CA 1
ATOM 853 C C . ALA A 1 108 ? 1.751 10.337 6.591 1.00 88.50 108 ALA A C 1
ATOM 855 O O . ALA A 1 108 ? 1.149 10.145 7.649 1.00 88.50 108 ALA A O 1
ATOM 856 N N . GLY A 1 109 ? 2.810 9.608 6.227 1.00 89.62 109 GLY A N 1
ATOM 857 C CA . GLY A 1 109 ? 3.383 8.538 7.037 1.00 89.62 109 GLY A CA 1
ATOM 858 C C . GLY A 1 109 ? 3.873 9.027 8.397 1.00 89.62 109 GLY A C 1
ATOM 859 O O . GLY A 1 109 ? 3.493 8.456 9.417 1.00 89.62 109 GLY A O 1
ATOM 860 N N . ILE A 1 110 ? 4.664 10.105 8.427 1.00 90.12 110 ILE A N 1
ATOM 861 C CA . ILE A 1 110 ? 5.197 10.694 9.666 1.00 90.12 110 ILE A CA 1
ATOM 862 C C . ILE A 1 110 ? 4.063 11.153 10.583 1.00 90.12 110 ILE A C 1
ATOM 864 O O . ILE A 1 110 ? 4.079 10.839 11.772 1.00 90.12 110 ILE A O 1
ATOM 868 N N . LEU A 1 111 ? 3.063 11.856 10.048 1.00 88.12 111 LEU A N 1
ATOM 869 C CA . LEU A 1 111 ? 1.932 12.344 10.838 1.00 88.12 111 LEU A CA 1
ATOM 870 C C . LEU A 1 111 ? 1.115 11.187 11.421 1.00 88.12 111 LEU A C 1
ATOM 872 O O . LEU A 1 111 ? 0.845 11.159 12.622 1.00 88.12 111 LEU A O 1
ATOM 876 N N . ALA A 1 112 ? 0.751 10.212 10.591 1.00 87.31 112 ALA A N 1
ATOM 877 C CA . ALA A 1 112 ? -0.121 9.121 10.997 1.00 87.31 112 ALA A CA 1
ATOM 878 C C . ALA A 1 112 ? 0.587 8.109 11.920 1.00 87.31 112 ALA A C 1
ATOM 880 O O . ALA A 1 112 ? 0.061 7.772 12.984 1.00 87.31 112 ALA A O 1
ATOM 881 N N . LEU A 1 113 ? 1.802 7.662 11.573 1.00 90.25 113 LEU A N 1
ATOM 882 C CA . LEU A 1 113 ? 2.603 6.774 12.426 1.00 90.25 113 LEU A CA 1
ATOM 883 C C . LEU A 1 113 ? 3.064 7.484 13.696 1.00 90.25 113 LEU A C 1
ATOM 885 O O . LEU A 1 113 ? 2.962 6.911 14.780 1.00 90.25 113 LEU A O 1
ATOM 889 N N . GLY A 1 114 ? 3.539 8.727 13.577 1.00 86.50 114 GLY A N 1
ATOM 890 C CA . GLY A 1 114 ? 3.977 9.539 14.709 1.00 86.50 114 GLY A CA 1
ATOM 891 C C . GLY A 1 114 ? 2.855 9.725 15.722 1.00 86.50 114 GLY A C 1
ATOM 892 O O . GLY A 1 114 ? 3.062 9.507 16.916 1.00 86.50 114 GLY A O 1
ATOM 893 N N . PHE A 1 115 ? 1.635 9.998 15.252 1.00 85.56 115 PHE A N 1
ATOM 894 C CA . PHE A 1 115 ? 0.479 10.082 16.133 1.00 85.56 115 PHE A CA 1
ATOM 895 C C . PHE A 1 115 ? 0.210 8.765 16.877 1.00 85.56 115 PHE A C 1
ATOM 897 O O . PHE A 1 115 ? 0.048 8.766 18.099 1.00 85.56 115 PHE A O 1
ATOM 904 N N . ILE A 1 116 ? 0.208 7.629 16.169 1.00 85.44 116 ILE A N 1
ATOM 905 C CA . ILE A 1 116 ? -0.023 6.307 16.773 1.00 85.44 116 ILE A CA 1
ATOM 906 C C . ILE A 1 116 ? 1.080 5.963 17.790 1.00 85.44 116 ILE A C 1
ATOM 908 O O . ILE A 1 116 ? 0.786 5.445 18.865 1.00 85.44 116 ILE A O 1
ATOM 912 N N . ILE A 1 117 ? 2.346 6.252 17.486 1.00 86.62 117 ILE A N 1
ATOM 913 C CA . ILE A 1 117 ? 3.489 5.940 18.359 1.00 86.62 117 ILE A CA 1
ATOM 914 C C . ILE A 1 117 ? 3.481 6.799 19.633 1.00 86.62 117 ILE A C 1
ATOM 916 O O . ILE A 1 117 ? 3.785 6.294 20.720 1.00 86.62 117 ILE A O 1
ATOM 920 N N . ILE A 1 118 ? 3.147 8.086 19.511 1.00 81.19 118 ILE A N 1
ATOM 921 C CA . ILE A 1 118 ? 3.241 9.052 20.613 1.00 81.19 118 ILE A CA 1
ATOM 922 C C . ILE A 1 118 ? 1.979 9.028 21.481 1.00 81.19 118 ILE A C 1
ATOM 924 O O . ILE A 1 118 ? 2.085 8.908 22.701 1.00 81.19 118 ILE A O 1
ATOM 928 N N . PHE A 1 119 ? 0.790 9.108 20.876 1.00 80.50 119 PHE A N 1
ATOM 929 C CA . PHE A 1 119 ? -0.458 9.356 21.608 1.00 80.50 119 PHE A CA 1
ATOM 930 C C . PHE A 1 119 ? -1.268 8.089 21.917 1.00 80.50 119 PHE A C 1
ATOM 932 O O . PHE A 1 119 ? -2.078 8.093 22.846 1.00 80.50 119 PHE A O 1
ATOM 939 N N . HIS A 1 120 ? -1.082 6.987 21.181 1.00 80.50 120 HIS A N 1
ATOM 940 C CA . HIS A 1 120 ? -1.920 5.802 21.373 1.00 80.50 120 HIS A CA 1
ATOM 941 C C . HIS A 1 120 ? -1.454 4.937 22.558 1.00 80.50 120 HIS A C 1
ATOM 943 O O . HIS A 1 120 ? -0.361 4.366 22.559 1.00 80.50 120 HIS A O 1
ATOM 949 N N . ARG A 1 121 ? -2.335 4.733 23.549 1.00 78.06 121 ARG A N 1
ATOM 950 C CA . ARG A 1 121 ? -2.038 3.962 24.776 1.00 78.06 121 ARG A CA 1
ATOM 951 C C . ARG A 1 121 ? -1.573 2.524 24.510 1.00 78.06 121 ARG A C 1
ATOM 953 O O . ARG A 1 121 ? -0.715 2.013 25.220 1.00 78.06 121 ARG A O 1
ATOM 960 N N . TYR A 1 122 ? -2.118 1.877 23.479 1.00 84.12 122 TYR A N 1
ATOM 961 C CA . TYR A 1 122 ? -1.778 0.500 23.085 1.00 84.12 122 TYR A CA 1
ATOM 962 C C . TYR A 1 122 ? -0.939 0.440 21.797 1.00 84.12 122 TYR A C 1
ATOM 964 O O . TYR A 1 122 ? -1.131 -0.454 20.971 1.00 84.12 122 TYR A O 1
ATOM 972 N N . ARG A 1 123 ? -0.037 1.412 21.592 1.00 85.38 123 ARG A N 1
ATOM 973 C CA . ARG A 1 123 ? 0.771 1.585 20.366 1.00 85.38 123 ARG A CA 1
ATOM 974 C C . ARG A 1 123 ? 1.406 0.305 19.823 1.00 85.38 123 ARG A C 1
ATOM 976 O O . ARG A 1 123 ? 1.324 0.057 18.631 1.00 85.38 123 ARG A O 1
ATOM 983 N N . VAL A 1 124 ? 1.959 -0.554 20.682 1.00 84.69 124 VAL A N 1
ATOM 984 C CA . VAL A 1 124 ? 2.636 -1.797 20.259 1.00 84.69 124 VAL A CA 1
ATOM 985 C C . VAL A 1 124 ? 1.672 -2.755 19.551 1.00 84.69 124 VAL A C 1
ATOM 987 O O . VAL A 1 124 ? 2.027 -3.369 18.549 1.00 84.69 124 VAL A O 1
ATOM 990 N N . ILE A 1 125 ? 0.433 -2.860 20.037 1.00 86.88 125 ILE A N 1
ATOM 991 C CA . ILE A 1 125 ? -0.583 -3.752 19.462 1.00 86.88 125 ILE A CA 1
ATOM 992 C C . ILE A 1 125 ? -1.071 -3.202 18.122 1.00 86.88 125 ILE A C 1
ATOM 994 O O . ILE A 1 125 ? -1.217 -3.964 17.166 1.00 86.88 125 ILE A O 1
ATOM 998 N N . VAL A 1 126 ? -1.297 -1.887 18.049 1.00 88.31 126 VAL A N 1
ATOM 999 C CA . VAL A 1 126 ? -1.731 -1.212 16.818 1.00 88.31 126 VAL A CA 1
ATOM 1000 C C . VAL A 1 126 ? -0.646 -1.289 15.748 1.00 88.31 126 VAL A C 1
ATOM 1002 O O . VAL A 1 126 ? -0.932 -1.710 14.632 1.00 88.31 126 VAL A O 1
ATOM 1005 N N . LEU A 1 127 ? 0.604 -0.980 16.103 1.00 89.44 127 LEU A N 1
ATOM 1006 C CA . LEU A 1 127 ? 1.746 -1.073 15.194 1.00 89.44 127 LEU A CA 1
ATOM 1007 C C . LEU A 1 127 ? 1.952 -2.495 14.692 1.00 89.44 127 LEU A C 1
ATOM 1009 O O . LEU A 1 127 ? 2.144 -2.681 13.502 1.00 89.44 127 LEU A O 1
ATOM 1013 N N . ARG A 1 128 ? 1.840 -3.514 15.550 1.00 91.94 128 ARG A N 1
ATOM 1014 C CA . ARG A 1 128 ? 1.925 -4.914 15.111 1.00 91.94 128 ARG A CA 1
ATOM 1015 C C . ARG A 1 128 ? 0.869 -5.254 14.056 1.00 91.94 128 ARG A C 1
ATOM 1017 O O . ARG A 1 128 ? 1.189 -5.914 13.074 1.00 91.94 128 ARG A O 1
ATOM 1024 N N . ARG A 1 129 ? -0.379 -4.809 14.248 1.00 92.75 129 ARG A N 1
ATOM 1025 C CA . ARG A 1 129 ? -1.473 -5.024 13.281 1.00 92.75 129 ARG A CA 1
ATOM 1026 C C . ARG A 1 129 ? -1.204 -4.297 11.961 1.00 92.75 129 ARG A C 1
ATOM 1028 O O . ARG A 1 129 ? -1.366 -4.890 10.895 1.00 92.75 129 ARG A O 1
ATOM 1035 N N . LEU A 1 130 ? -0.738 -3.051 12.045 1.00 92.56 130 LEU A N 1
ATOM 1036 C CA . LEU A 1 130 ? -0.360 -2.250 10.885 1.00 92.56 130 LEU A CA 1
ATOM 1037 C C . LEU A 1 130 ? 0.781 -2.911 10.104 1.00 92.56 130 LEU A C 1
ATOM 1039 O O . LEU A 1 130 ? 0.633 -3.157 8.913 1.00 92.56 130 LEU A O 1
ATOM 1043 N N . ILE A 1 131 ? 1.868 -3.274 10.790 1.00 93.44 131 ILE A N 1
ATOM 1044 C CA . ILE A 1 131 ? 3.031 -3.963 10.219 1.00 93.44 131 ILE A CA 1
ATOM 1045 C C . ILE A 1 131 ? 2.591 -5.255 9.534 1.00 93.44 131 ILE A C 1
ATOM 1047 O O . ILE A 1 131 ? 2.919 -5.450 8.374 1.00 93.44 131 ILE A O 1
ATOM 1051 N N . PHE A 1 132 ? 1.795 -6.099 10.197 1.00 94.19 132 PHE A N 1
ATOM 1052 C CA . PHE A 1 132 ? 1.291 -7.336 9.596 1.00 94.19 132 PHE A CA 1
ATOM 1053 C C . PHE A 1 132 ? 0.490 -7.079 8.311 1.00 94.19 132 PHE A C 1
ATOM 1055 O O . PHE A 1 132 ? 0.717 -7.738 7.299 1.00 94.19 132 PHE A O 1
ATOM 1062 N N . THR A 1 133 ? -0.410 -6.091 8.331 1.00 93.75 133 THR A N 1
ATOM 1063 C CA . THR A 1 133 ? -1.230 -5.733 7.163 1.00 93.75 133 THR A CA 1
ATOM 1064 C C . THR A 1 133 ? -0.356 -5.248 6.004 1.00 93.75 133 THR A C 1
ATOM 1066 O O . THR A 1 133 ? -0.514 -5.714 4.878 1.00 93.75 133 THR A O 1
ATOM 1069 N N . ILE A 1 134 ? 0.606 -4.363 6.284 1.00 94.12 134 ILE A N 1
ATOM 1070 C CA . ILE A 1 134 ? 1.566 -3.865 5.292 1.00 94.12 134 ILE A CA 1
ATOM 1071 C C . ILE A 1 134 ? 2.396 -5.024 4.728 1.00 94.12 134 ILE A C 1
ATOM 1073 O O . ILE A 1 134 ? 2.511 -5.134 3.512 1.00 94.12 134 ILE A O 1
ATOM 1077 N N . THR A 1 135 ? 2.919 -5.921 5.569 1.00 95.00 135 THR A N 1
ATOM 1078 C CA . THR A 1 135 ? 3.694 -7.093 5.129 1.00 95.00 135 THR A CA 1
ATOM 1079 C C . THR A 1 135 ? 2.916 -7.945 4.131 1.00 95.00 135 THR A C 1
ATOM 1081 O O . THR A 1 135 ? 3.452 -8.305 3.086 1.00 95.00 135 THR A O 1
ATOM 1084 N N . VAL A 1 136 ? 1.644 -8.242 4.412 1.00 94.94 136 VAL A N 1
ATOM 1085 C CA . VAL A 1 136 ? 0.798 -9.038 3.510 1.00 94.94 136 VAL A CA 1
ATOM 1086 C C . VAL A 1 136 ? 0.595 -8.321 2.171 1.00 94.94 136 VAL A C 1
ATOM 1088 O O . VAL A 1 136 ? 0.815 -8.918 1.118 1.00 94.94 136 VAL A O 1
ATOM 1091 N N . LEU A 1 137 ? 0.241 -7.031 2.195 1.00 95.06 137 LEU A N 1
ATOM 1092 C CA . LEU A 1 137 ? 0.006 -6.243 0.977 1.00 95.06 137 LEU A CA 1
ATOM 1093 C C . LEU A 1 137 ? 1.270 -6.104 0.118 1.00 95.06 137 LEU A C 1
ATOM 1095 O O . LEU A 1 137 ? 1.210 -6.271 -1.099 1.00 95.06 137 LEU A O 1
ATOM 1099 N N . TYR A 1 138 ? 2.425 -5.855 0.738 1.00 93.94 138 TYR A N 1
ATOM 1100 C CA . TYR A 1 138 ? 3.697 -5.789 0.022 1.00 93.94 138 TYR A CA 1
ATOM 1101 C C . TYR A 1 138 ? 4.142 -7.163 -0.491 1.00 93.94 138 TYR A C 1
ATOM 1103 O O . TYR A 1 138 ? 4.724 -7.237 -1.569 1.00 93.94 138 TYR A O 1
ATOM 1111 N N . THR A 1 139 ? 3.844 -8.260 0.206 1.00 94.69 139 THR A N 1
ATOM 1112 C CA . THR A 1 139 ? 4.148 -9.607 -0.305 1.00 94.69 139 THR A CA 1
ATOM 1113 C C . THR A 1 139 ? 3.348 -9.892 -1.577 1.00 94.69 139 THR A C 1
ATOM 1115 O O . THR A 1 139 ? 3.925 -10.306 -2.580 1.00 94.69 139 THR A O 1
ATOM 1118 N N . PHE A 1 140 ? 2.045 -9.586 -1.586 1.00 93.75 140 PHE A N 1
ATOM 1119 C CA . PHE A 1 140 ? 1.229 -9.699 -2.799 1.00 93.75 140 PHE A CA 1
ATOM 1120 C C . PHE A 1 140 ? 1.730 -8.789 -3.920 1.00 93.75 140 PHE A C 1
ATOM 1122 O O . PHE A 1 140 ? 1.836 -9.235 -5.060 1.00 93.75 140 PHE A O 1
ATOM 1129 N N . ARG A 1 141 ? 2.126 -7.551 -3.599 1.00 93.00 141 ARG A N 1
ATOM 1130 C CA . ARG A 1 141 ? 2.756 -6.647 -4.569 1.00 93.00 141 ARG A CA 1
ATOM 1131 C C . ARG A 1 141 ? 4.003 -7.263 -5.203 1.00 93.00 141 ARG A C 1
ATOM 1133 O O . ARG A 1 141 ? 4.126 -7.216 -6.422 1.00 93.00 141 ARG A O 1
ATOM 1140 N N . ALA A 1 142 ? 4.902 -7.849 -4.410 1.00 92.38 142 ALA A N 1
ATOM 1141 C CA . ALA A 1 142 ? 6.111 -8.488 -4.933 1.00 92.38 142 ALA A CA 1
ATOM 1142 C C . ALA A 1 142 ? 5.777 -9.633 -5.897 1.00 92.38 142 ALA A C 1
ATOM 1144 O O . ALA A 1 142 ? 6.399 -9.736 -6.949 1.00 92.38 142 ALA A O 1
ATOM 1145 N N . ILE A 1 143 ? 4.774 -10.456 -5.570 1.00 92.56 143 ILE A N 1
ATOM 1146 C CA . ILE A 1 143 ? 4.308 -11.538 -6.448 1.00 92.56 143 ILE A CA 1
ATOM 1147 C C . ILE A 1 143 ? 3.769 -10.962 -7.764 1.00 92.56 143 ILE A C 1
ATOM 1149 O O . ILE A 1 143 ? 4.176 -11.408 -8.834 1.00 92.56 143 ILE A O 1
ATOM 1153 N N . CYS A 1 144 ? 2.910 -9.940 -7.708 1.00 91.56 144 CYS A N 1
ATOM 1154 C CA . CYS A 1 144 ? 2.374 -9.298 -8.908 1.00 91.56 144 CYS A CA 1
ATOM 1155 C C . CYS A 1 144 ? 3.490 -8.710 -9.782 1.00 91.56 144 CYS A C 1
ATOM 1157 O O . CYS A 1 144 ? 3.543 -9.001 -10.974 1.00 91.56 144 CYS A O 1
ATOM 1159 N N . LEU A 1 145 ? 4.419 -7.947 -9.198 1.00 89.81 145 LEU A N 1
ATOM 1160 C CA . LEU A 1 145 ? 5.542 -7.358 -9.935 1.00 89.81 145 LEU A CA 1
ATOM 1161 C C . LEU A 1 145 ? 6.498 -8.419 -10.502 1.00 89.81 145 LEU A C 1
ATOM 1163 O O . LEU A 1 145 ? 7.123 -8.182 -11.529 1.00 89.81 145 LEU A O 1
ATOM 1167 N N . ALA A 1 146 ? 6.610 -9.593 -9.874 1.00 89.25 146 ALA A N 1
ATOM 1168 C CA . ALA A 1 146 ? 7.433 -10.680 -10.395 1.00 89.25 146 ALA A CA 1
ATOM 1169 C C . ALA A 1 146 ? 6.808 -11.323 -11.642 1.00 89.25 146 ALA A C 1
ATOM 1171 O O . ALA A 1 146 ? 7.532 -11.647 -12.582 1.00 89.25 146 ALA A O 1
ATOM 1172 N N . VAL A 1 147 ? 5.480 -11.482 -11.658 1.00 90.44 147 VAL A N 1
ATOM 1173 C CA . VAL A 1 147 ? 4.738 -12.145 -12.746 1.00 90.44 147 VAL A CA 1
ATOM 1174 C C . VAL A 1 147 ? 4.397 -11.187 -13.892 1.00 90.44 147 VAL A C 1
ATOM 1176 O O . VAL A 1 147 ? 4.343 -11.605 -15.045 1.00 90.44 147 VAL A O 1
ATOM 1179 N N . THR A 1 148 ? 4.158 -9.907 -13.598 1.00 87.94 148 THR A N 1
ATOM 1180 C CA . THR A 1 148 ? 3.633 -8.932 -14.567 1.00 87.94 148 THR A CA 1
ATOM 1181 C C . THR A 1 148 ? 4.521 -7.700 -14.663 1.00 87.94 148 THR A C 1
ATOM 1183 O O . THR A 1 148 ? 4.637 -6.917 -13.722 1.00 87.94 148 THR A O 1
ATOM 1186 N N . HIS A 1 149 ? 5.175 -7.529 -15.814 1.00 81.81 149 HIS A N 1
ATOM 1187 C CA . HIS A 1 149 ? 6.085 -6.410 -16.065 1.00 81.81 149 HIS A CA 1
ATOM 1188 C C . HIS A 1 149 ? 5.417 -5.463 -17.057 1.00 81.81 149 HIS A C 1
ATOM 1190 O O . HIS A 1 149 ? 5.305 -5.776 -18.240 1.00 81.81 149 HIS A O 1
ATOM 1196 N N . ILE A 1 150 ? 4.947 -4.314 -16.574 1.00 85.88 150 ILE A N 1
ATOM 1197 C CA . ILE A 1 150 ? 4.280 -3.308 -17.408 1.00 85.88 150 ILE A CA 1
ATOM 1198 C C . ILE A 1 150 ? 5.242 -2.137 -17.649 1.00 85.88 150 ILE A C 1
ATOM 1200 O O . ILE A 1 150 ? 5.805 -1.615 -16.678 1.00 85.88 150 ILE A O 1
ATOM 1204 N N . PRO A 1 151 ? 5.459 -1.725 -18.914 1.00 86.44 151 PRO A N 1
ATOM 1205 C CA . PRO A 1 151 ? 6.307 -0.585 -19.222 1.00 86.44 151 PRO A CA 1
ATOM 1206 C C . PRO A 1 151 ? 5.672 0.730 -18.760 1.00 86.44 151 PRO A C 1
ATOM 1208 O O . PRO A 1 151 ? 4.446 0.831 -18.680 1.00 86.44 151 PRO A O 1
ATOM 1211 N N . PRO A 1 152 ? 6.484 1.756 -18.458 1.00 84.75 152 PRO A N 1
ATOM 1212 C CA . PRO A 1 152 ? 5.946 3.048 -18.085 1.00 84.75 152 PRO A CA 1
ATOM 1213 C C . PRO A 1 152 ? 5.250 3.741 -19.250 1.00 84.75 152 PRO A C 1
ATOM 1215 O O . PRO A 1 152 ? 5.635 3.576 -20.410 1.00 84.75 152 PRO A O 1
ATOM 1218 N N . SER A 1 153 ? 4.284 4.588 -18.918 1.00 86.00 153 SER A N 1
ATOM 1219 C CA . SER A 1 153 ? 3.525 5.379 -19.889 1.00 86.00 153 SER A CA 1
ATOM 1220 C C . SER A 1 153 ? 4.133 6.763 -20.172 1.00 86.00 153 SER A C 1
ATOM 1222 O O . SER A 1 153 ? 3.463 7.606 -20.760 1.00 86.00 153 SER A O 1
ATOM 1224 N N . TYR A 1 154 ? 5.373 7.041 -19.741 1.00 84.19 154 TYR A N 1
ATOM 1225 C CA . TYR A 1 154 ? 6.023 8.328 -20.023 1.00 84.19 154 TYR A CA 1
ATOM 1226 C C . TYR A 1 154 ? 6.330 8.473 -21.516 1.00 84.19 154 TYR A C 1
ATOM 1228 O O . TYR A 1 154 ? 6.654 7.490 -22.182 1.00 84.19 154 TYR A O 1
ATOM 1236 N N . ASN A 1 155 ? 6.306 9.710 -22.024 1.00 81.38 155 ASN A N 1
ATOM 1237 C CA . ASN A 1 155 ? 6.544 9.995 -23.446 1.00 81.38 155 ASN A CA 1
ATOM 1238 C C . ASN A 1 155 ? 7.932 9.530 -23.920 1.00 81.38 155 ASN A C 1
ATOM 1240 O O . ASN A 1 155 ? 8.073 9.033 -25.034 1.00 81.38 155 ASN A O 1
ATOM 1244 N N . ASP A 1 156 ? 8.953 9.670 -23.065 1.00 84.94 156 ASP A N 1
ATOM 1245 C CA . ASP A 1 156 ? 10.308 9.173 -23.315 1.00 84.94 156 ASP A CA 1
ATOM 1246 C C . ASP A 1 156 ? 10.865 8.439 -22.086 1.00 84.94 156 ASP A C 1
ATOM 1248 O O . ASP A 1 156 ? 11.524 9.000 -21.199 1.00 84.94 156 ASP A O 1
ATOM 1252 N N . ASN A 1 157 ? 10.626 7.131 -22.066 1.00 84.81 157 ASN A N 1
ATOM 1253 C CA . ASN A 1 157 ? 11.165 6.240 -21.048 1.00 84.81 157 ASN A CA 1
ATOM 1254 C C . ASN A 1 157 ? 12.697 6.131 -21.100 1.00 84.81 157 ASN A C 1
ATOM 1256 O O . ASN A 1 157 ? 13.316 5.883 -20.070 1.00 84.81 157 ASN A O 1
ATOM 1260 N N . TYR A 1 158 ? 13.356 6.323 -22.245 1.00 84.62 158 TYR A N 1
ATOM 1261 C CA . TYR A 1 158 ? 14.820 6.221 -22.315 1.00 84.62 158 TYR A CA 1
ATOM 1262 C C . TYR A 1 158 ? 15.511 7.383 -21.600 1.00 84.62 158 TYR A C 1
ATOM 1264 O O . TYR A 1 158 ? 16.593 7.206 -21.032 1.00 84.62 158 TYR A O 1
ATOM 1272 N N . ARG A 1 159 ? 14.876 8.559 -21.591 1.00 85.06 159 ARG A N 1
ATOM 1273 C CA . ARG A 1 159 ? 15.342 9.725 -20.836 1.00 85.06 159 ARG A CA 1
ATOM 1274 C C . ARG A 1 159 ? 15.042 9.613 -19.341 1.00 85.06 159 ARG A C 1
ATOM 1276 O O . ARG A 1 159 ? 15.909 9.949 -18.531 1.00 85.06 159 ARG A O 1
ATOM 1283 N N . LYS A 1 160 ? 13.834 9.169 -18.977 1.00 83.00 160 LYS A N 1
ATOM 1284 C CA . LYS A 1 160 ? 13.352 9.128 -17.582 1.00 83.00 160 LYS A CA 1
ATOM 1285 C C . LYS A 1 160 ? 13.886 7.934 -16.795 1.00 83.00 160 LYS A C 1
ATOM 1287 O O . LYS A 1 160 ? 14.198 8.074 -15.614 1.00 83.00 160 LYS A O 1
ATOM 1292 N N . CYS A 1 161 ? 14.018 6.772 -17.430 1.00 85.50 161 CYS A N 1
ATOM 1293 C CA . CYS A 1 161 ? 14.506 5.566 -16.778 1.00 85.50 161 CYS A CA 1
ATOM 1294 C C . CYS A 1 161 ? 16.033 5.567 -16.662 1.00 85.50 161 CYS A C 1
ATOM 1296 O O . CYS A 1 161 ? 16.763 6.011 -17.552 1.00 85.50 161 CYS A O 1
ATOM 1298 N N . ILE A 1 162 ? 16.542 4.951 -15.598 1.00 85.44 162 ILE A N 1
ATOM 1299 C CA . ILE A 1 162 ? 17.947 4.532 -15.559 1.00 85.44 162 ILE A CA 1
ATOM 1300 C C . ILE A 1 162 ? 18.212 3.508 -16.679 1.00 85.44 162 ILE A C 1
ATOM 1302 O O . ILE A 1 162 ? 17.335 2.728 -17.071 1.00 85.44 162 ILE A O 1
ATOM 1306 N N . LYS A 1 163 ? 19.430 3.544 -17.237 1.00 85.19 163 LYS A N 1
ATOM 1307 C CA . LYS A 1 163 ? 19.826 2.642 -18.324 1.00 85.19 163 LYS A CA 1
ATOM 1308 C C . LYS A 1 163 ? 19.811 1.182 -17.828 1.00 85.19 163 LYS A C 1
ATOM 1310 O O . LYS A 1 163 ? 20.458 0.893 -16.810 1.00 85.19 163 LYS A O 1
ATOM 1315 N N . PRO A 1 164 ? 19.103 0.276 -18.533 1.00 83.44 164 PRO A N 1
ATOM 1316 C CA . PRO A 1 164 ? 19.059 -1.134 -18.167 1.00 83.44 164 PRO A CA 1
ATOM 1317 C C . PRO A 1 164 ? 20.443 -1.767 -18.329 1.00 83.44 164 PRO A C 1
ATOM 1319 O O . PRO A 1 164 ? 21.229 -1.364 -19.189 1.00 83.44 164 PRO A O 1
ATOM 1322 N N . ASN A 1 165 ? 20.7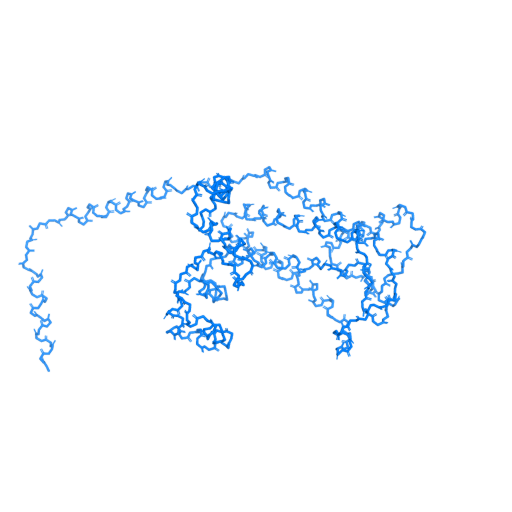45 -2.758 -17.495 1.00 82.69 165 ASN A N 1
ATOM 1323 C CA . ASN A 1 165 ? 21.967 -3.543 -17.605 1.00 82.69 165 ASN A CA 1
ATOM 1324 C C . ASN A 1 165 ? 21.643 -4.963 -18.083 1.00 82.69 165 ASN A C 1
ATOM 1326 O O . ASN A 1 165 ? 21.444 -5.868 -17.280 1.00 82.69 165 ASN A O 1
ATOM 1330 N N . HIS A 1 166 ? 21.635 -5.176 -19.399 1.00 76.75 166 HIS A N 1
ATOM 1331 C CA . HIS A 1 166 ? 21.331 -6.487 -19.986 1.00 76.75 166 HIS A CA 1
ATOM 1332 C C . HIS A 1 166 ? 22.406 -7.562 -19.704 1.00 76.75 166 HIS A C 1
ATOM 1334 O O . HIS A 1 166 ? 22.151 -8.744 -19.907 1.00 76.75 166 HIS A O 1
ATOM 1340 N N . GLY A 1 167 ? 23.587 -7.173 -19.199 1.00 75.25 167 GLY A N 1
ATOM 1341 C CA . GLY A 1 167 ? 24.667 -8.064 -18.750 1.00 75.25 167 GLY A CA 1
ATOM 1342 C C . GLY A 1 167 ? 24.837 -8.086 -17.227 1.00 75.25 167 GLY A C 1
ATOM 1343 O O . GLY A 1 167 ? 25.962 -8.170 -16.729 1.00 75.25 167 GLY A O 1
ATOM 1344 N N . ALA A 1 168 ? 23.749 -7.917 -16.469 1.00 71.81 168 ALA A N 1
ATOM 1345 C CA . ALA A 1 168 ? 23.798 -7.752 -15.020 1.00 71.81 168 ALA A CA 1
ATOM 1346 C C . ALA A 1 168 ? 24.466 -8.940 -14.302 1.00 71.81 168 ALA A C 1
ATOM 1348 O O . ALA A 1 168 ? 23.891 -10.008 -14.117 1.00 71.81 168 ALA A O 1
ATOM 1349 N N . THR A 1 169 ? 25.690 -8.731 -13.815 1.00 82.06 169 THR A N 1
ATOM 1350 C CA . THR A 1 169 ? 26.334 -9.645 -12.862 1.00 82.06 169 THR A CA 1
ATOM 1351 C C . THR A 1 169 ? 25.660 -9.526 -11.494 1.00 82.06 169 THR A C 1
ATOM 1353 O O . THR A 1 169 ? 25.257 -8.424 -11.108 1.00 82.06 169 THR A O 1
ATOM 1356 N N . VAL A 1 170 ? 25.636 -10.604 -10.700 1.00 82.62 170 VAL A N 1
ATOM 1357 C CA . VAL A 1 170 ? 25.082 -10.631 -9.325 1.00 82.62 170 VAL A CA 1
ATOM 1358 C C . VAL A 1 170 ? 25.573 -9.451 -8.474 1.00 82.62 170 VAL A C 1
ATOM 1360 O O . VAL A 1 170 ? 24.794 -8.812 -7.773 1.00 82.62 170 VAL A O 1
ATOM 1363 N N . LYS A 1 171 ? 26.855 -9.082 -8.602 1.00 83.12 171 LYS A N 1
ATOM 1364 C CA . LYS A 1 171 ? 27.456 -7.933 -7.903 1.00 83.12 171 LYS A CA 1
ATOM 1365 C C . LYS A 1 171 ? 26.800 -6.590 -8.263 1.00 83.12 171 LYS A C 1
ATOM 1367 O O . LYS A 1 171 ? 26.668 -5.723 -7.403 1.00 83.12 171 LYS A O 1
ATOM 1372 N N . SER A 1 172 ? 26.392 -6.408 -9.519 1.00 81.19 172 SER A N 1
ATOM 1373 C CA . SER A 1 172 ? 25.750 -5.178 -10.004 1.00 81.19 172 SER A CA 1
ATOM 1374 C C . SER A 1 172 ? 24.315 -5.044 -9.487 1.00 81.19 172 SER A C 1
ATOM 1376 O O . SER A 1 172 ? 23.925 -3.965 -9.042 1.00 81.19 172 SER A O 1
ATOM 1378 N N . ILE A 1 173 ? 23.582 -6.161 -9.442 1.00 82.31 173 ILE A N 1
ATOM 1379 C CA . ILE A 1 173 ? 22.234 -6.245 -8.869 1.00 82.31 173 ILE A CA 1
ATOM 1380 C C . ILE A 1 173 ? 22.299 -5.978 -7.366 1.00 82.31 173 ILE A C 1
ATOM 1382 O O . ILE A 1 173 ? 21.560 -5.141 -6.857 1.00 82.31 173 ILE A O 1
ATOM 1386 N N . LEU A 1 174 ? 23.241 -6.613 -6.662 1.00 83.38 174 LEU A N 1
ATOM 1387 C CA . LEU A 1 174 ? 23.420 -6.420 -5.225 1.00 83.38 174 LEU A CA 1
ATOM 1388 C C . LEU A 1 174 ? 23.792 -4.971 -4.881 1.00 83.38 174 LEU A C 1
ATOM 1390 O O . LEU A 1 174 ? 23.247 -4.408 -3.936 1.00 83.38 174 LEU A O 1
ATOM 1394 N N . LYS A 1 175 ? 24.668 -4.332 -5.670 1.00 83.38 175 LYS A N 1
ATOM 1395 C CA . LYS A 1 175 ? 25.004 -2.911 -5.492 1.00 83.38 175 LYS A CA 1
ATOM 1396 C C . LYS A 1 175 ? 23.759 -2.023 -5.608 1.00 83.38 175 LYS A C 1
ATOM 1398 O O . LYS A 1 175 ? 23.549 -1.174 -4.746 1.00 83.38 175 LYS A O 1
ATOM 1403 N N . ARG A 1 176 ? 22.927 -2.241 -6.634 1.00 78.50 176 ARG A N 1
ATOM 1404 C CA . ARG A 1 176 ? 21.670 -1.498 -6.838 1.00 78.50 176 ARG A CA 1
ATOM 1405 C C . ARG A 1 176 ? 20.675 -1.754 -5.709 1.00 78.50 176 ARG A C 1
ATOM 1407 O O . ARG A 1 176 ? 20.112 -0.806 -5.173 1.00 78.50 176 ARG A O 1
ATOM 1414 N N . PHE A 1 177 ? 20.516 -3.011 -5.300 1.00 83.00 177 PHE A N 1
ATOM 1415 C CA . PHE A 1 177 ? 19.671 -3.391 -4.171 1.00 83.00 177 PHE A CA 1
ATOM 1416 C C . PHE A 1 177 ? 20.080 -2.655 -2.892 1.00 83.00 177 PHE A C 1
ATOM 1418 O O . PHE A 1 177 ? 19.231 -2.067 -2.232 1.00 83.00 177 PHE A O 1
ATOM 1425 N N . ILE A 1 178 ? 21.377 -2.627 -2.571 1.00 81.00 178 ILE A N 1
ATOM 1426 C CA . ILE A 1 178 ? 21.895 -1.925 -1.391 1.00 81.00 178 ILE A CA 1
ATOM 1427 C C . ILE A 1 178 ? 21.623 -0.420 -1.501 1.00 81.00 178 ILE A C 1
ATOM 1429 O O . ILE A 1 178 ? 21.068 0.165 -0.573 1.00 81.00 178 ILE A O 1
ATOM 1433 N N . GLN A 1 179 ? 21.942 0.201 -2.644 1.00 79.06 179 GLN A N 1
ATOM 1434 C CA . GLN A 1 179 ? 21.658 1.622 -2.887 1.00 79.06 179 GLN A CA 1
ATOM 1435 C C . GLN A 1 179 ? 20.171 1.952 -2.696 1.00 79.06 179 GLN A C 1
ATOM 1437 O O . GLN A 1 179 ? 19.833 2.996 -2.144 1.00 79.06 179 GLN A O 1
ATOM 1442 N N . HIS A 1 180 ? 19.282 1.050 -3.100 1.00 75.56 180 HIS A N 1
ATOM 1443 C CA . HIS A 1 180 ? 17.844 1.196 -2.919 1.00 75.56 180 HIS A CA 1
ATOM 1444 C C . HIS A 1 180 ? 17.34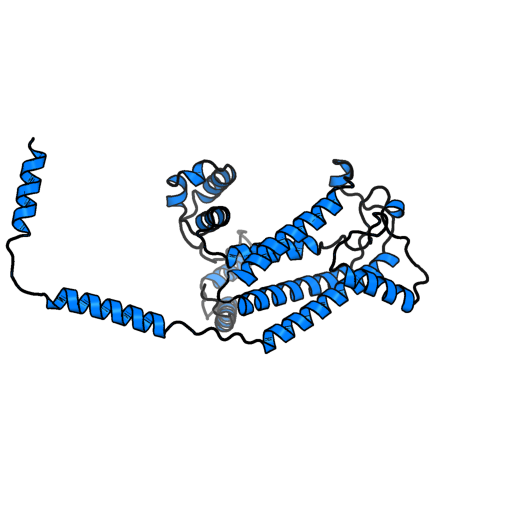6 0.940 -1.507 1.00 75.56 180 HIS A C 1
ATOM 1446 O O . HIS A 1 180 ? 16.437 1.635 -1.056 1.00 75.56 180 HIS A O 1
ATOM 1452 N N . ALA A 1 181 ? 17.907 -0.049 -0.818 1.00 78.31 181 ALA A N 1
ATOM 1453 C CA . ALA A 1 181 ? 17.547 -0.364 0.555 1.00 78.31 181 ALA A CA 1
ATOM 1454 C C . ALA A 1 181 ? 17.788 0.851 1.465 1.00 78.31 181 ALA A C 1
ATOM 1456 O O . ALA A 1 181 ? 16.943 1.172 2.299 1.00 78.31 181 ALA A O 1
ATOM 1457 N N . PHE A 1 182 ? 18.876 1.595 1.231 1.00 72.62 182 PHE A N 1
ATOM 1458 C CA . PHE A 1 182 ? 19.170 2.836 1.955 1.00 72.62 182 PHE A CA 1
ATOM 1459 C C . PHE A 1 182 ? 18.188 3.979 1.673 1.00 72.62 182 PHE A C 1
ATOM 1461 O O . PHE A 1 182 ? 18.008 4.842 2.527 1.00 72.62 182 PHE A O 1
ATOM 1468 N N . LYS A 1 183 ? 17.513 3.982 0.518 1.00 72.31 183 LYS A N 1
ATOM 1469 C CA . LYS A 1 183 ? 16.527 5.014 0.157 1.00 72.31 183 LYS A CA 1
ATOM 1470 C C . LYS A 1 183 ? 15.143 4.788 0.777 1.00 72.31 183 LYS A C 1
ATOM 1472 O O . LYS A 1 183 ? 14.247 5.588 0.532 1.00 72.31 183 LYS A O 1
ATOM 1477 N N . LEU A 1 184 ? 14.947 3.713 1.553 1.00 69.88 184 LEU A N 1
ATOM 1478 C CA . LEU A 1 184 ? 13.689 3.381 2.245 1.00 69.88 184 LEU A CA 1
ATOM 1479 C C . LEU A 1 184 ? 12.430 3.424 1.347 1.00 69.88 184 LEU A C 1
ATOM 1481 O O . LEU A 1 184 ? 11.329 3.672 1.830 1.00 69.88 184 LEU A O 1
ATOM 1485 N N . GLY A 1 185 ? 12.582 3.160 0.045 1.00 65.81 185 GLY A N 1
ATOM 1486 C CA . GLY A 1 185 ? 11.479 3.164 -0.924 1.00 65.81 185 GLY A CA 1
ATOM 1487 C C . GLY A 1 185 ? 11.202 4.502 -1.620 1.00 65.81 185 GLY A C 1
ATOM 1488 O O . GLY A 1 185 ? 10.328 4.531 -2.480 1.00 65.81 185 GLY A O 1
ATOM 1489 N N . LEU A 1 186 ? 11.950 5.570 -1.321 1.00 70.94 186 LEU A N 1
ATOM 1490 C CA . LEU A 1 186 ? 11.871 6.833 -2.065 1.00 70.94 186 LEU A CA 1
ATOM 1491 C C . LEU A 1 186 ? 12.399 6.650 -3.494 1.00 70.94 186 LEU A C 1
ATOM 1493 O O . LEU A 1 186 ? 13.452 6.034 -3.705 1.00 70.94 186 LEU A O 1
ATOM 1497 N N . GLN A 1 187 ? 11.685 7.208 -4.475 1.00 66.56 187 GLN A N 1
ATOM 1498 C CA . GLN A 1 187 ? 12.020 7.083 -5.898 1.00 66.56 187 GLN A CA 1
ATOM 1499 C C . GLN A 1 187 ? 12.952 8.203 -6.392 1.00 66.56 187 GLN A C 1
ATOM 1501 O O . GLN A 1 187 ? 13.324 8.222 -7.565 1.00 66.56 187 GLN A O 1
ATOM 1506 N N . VAL A 1 188 ? 13.404 9.095 -5.502 1.00 62.03 188 VAL A N 1
ATOM 1507 C CA . VAL A 1 188 ? 14.370 10.156 -5.822 1.00 62.03 188 VAL A CA 1
ATOM 1508 C C . VAL A 1 188 ? 15.729 9.554 -6.228 1.00 62.03 188 VAL A C 1
ATOM 1510 O O . VAL A 1 188 ? 16.522 9.064 -5.411 1.00 62.03 188 VAL A O 1
ATOM 1513 N N . GLY A 1 189 ? 15.994 9.545 -7.534 1.00 58.72 189 GLY A N 1
ATOM 1514 C CA . GLY A 1 189 ? 17.270 9.151 -8.130 1.00 58.72 189 GLY A CA 1
ATOM 1515 C C . GLY A 1 189 ? 18.356 10.219 -7.978 1.00 58.72 189 GLY A C 1
ATOM 1516 O O . GLY A 1 189 ? 18.056 11.404 -7.857 1.00 58.72 189 GLY A O 1
ATOM 1517 N N . GLU A 1 190 ? 19.624 9.797 -8.028 1.00 55.34 190 GLU A N 1
ATOM 1518 C CA . GLU A 1 190 ? 20.705 10.706 -8.436 1.00 55.34 190 GLU A CA 1
ATOM 1519 C C . GLU A 1 190 ? 20.415 11.066 -9.907 1.00 55.34 190 GLU A C 1
ATOM 1521 O O . GLU A 1 190 ? 20.137 10.176 -10.711 1.00 55.34 190 GLU A O 1
ATOM 1526 N N . ASP A 1 191 ? 20.357 12.358 -10.233 1.00 61.44 191 ASP A N 1
ATOM 1527 C CA . ASP A 1 191 ? 20.052 12.918 -11.567 1.00 61.44 191 ASP A CA 1
ATOM 1528 C C . ASP A 1 191 ? 18.574 12.937 -12.012 1.00 61.44 191 ASP A C 1
ATOM 1530 O O . ASP A 1 191 ? 18.285 13.149 -13.191 1.00 61.44 191 ASP A O 1
ATOM 1534 N N . GLY A 1 192 ? 17.614 12.716 -11.105 1.00 67.38 192 GLY A N 1
ATOM 1535 C CA . GLY A 1 192 ? 16.180 12.793 -11.439 1.00 67.38 192 GLY A CA 1
ATOM 1536 C C . GLY A 1 192 ? 15.666 11.652 -12.329 1.00 67.38 192 GLY A C 1
ATOM 1537 O O . GLY A 1 192 ? 14.545 11.717 -12.833 1.00 67.38 192 GLY A O 1
ATOM 1538 N N . LYS A 1 193 ? 16.469 10.595 -12.516 1.00 77.75 193 LYS A N 1
ATOM 1539 C CA . LYS A 1 193 ? 16.071 9.370 -13.222 1.00 77.75 193 LYS A CA 1
ATOM 1540 C C . LYS A 1 193 ? 15.441 8.362 -12.271 1.00 77.75 193 LYS A C 1
ATOM 1542 O O . LYS A 1 193 ? 15.903 8.181 -11.146 1.00 77.75 193 LYS A O 1
ATOM 1547 N N . LEU A 1 194 ? 14.421 7.667 -12.757 1.00 82.69 194 LEU A N 1
ATOM 1548 C CA . LEU A 1 194 ? 13.614 6.732 -11.979 1.00 82.69 194 LEU A CA 1
ATOM 1549 C C . LEU A 1 194 ? 13.862 5.271 -12.375 1.00 82.69 194 LEU A C 1
ATOM 1551 O O . LEU A 1 194 ? 14.380 4.952 -13.453 1.00 82.69 194 LEU A O 1
ATOM 1555 N N . PHE A 1 195 ? 13.486 4.364 -11.478 1.00 81.06 195 PHE A N 1
ATOM 1556 C CA . PHE A 1 195 ? 13.526 2.929 -11.731 1.00 81.06 195 PHE A CA 1
ATOM 1557 C C . PHE A 1 195 ? 12.215 2.487 -12.367 1.00 81.06 195 PHE A C 1
ATOM 1559 O O . PHE A 1 195 ? 11.182 2.366 -11.720 1.00 81.06 195 PHE A O 1
ATOM 1566 N N . CYS A 1 196 ? 12.268 2.261 -13.672 1.00 84.69 196 CYS A N 1
ATOM 1567 C CA . CYS A 1 196 ? 11.134 1.757 -14.435 1.00 84.69 196 CYS A CA 1
ATOM 1568 C C . CYS A 1 196 ? 10.887 0.280 -14.133 1.00 84.69 196 CYS A C 1
ATOM 1570 O O . CYS A 1 196 ? 11.852 -0.442 -13.919 1.00 84.69 196 CYS A O 1
ATOM 1572 N N . GLY A 1 197 ? 9.623 -0.149 -14.116 1.00 78.44 197 GLY A N 1
ATOM 1573 C CA . GLY A 1 197 ? 9.212 -1.498 -13.692 1.00 78.44 197 GLY A CA 1
ATOM 1574 C C . GLY A 1 197 ? 8.342 -1.526 -12.427 1.00 78.44 197 GLY A C 1
ATOM 1575 O O . GLY A 1 197 ? 7.891 -2.593 -12.028 1.00 78.44 197 GLY A O 1
ATOM 1576 N N . ASP A 1 198 ? 8.066 -0.365 -11.825 1.00 81.62 198 ASP A N 1
ATOM 1577 C CA . ASP A 1 198 ? 7.231 -0.206 -10.626 1.00 81.62 198 ASP A CA 1
ATOM 1578 C C . ASP A 1 198 ? 5.887 0.498 -10.924 1.00 81.62 198 ASP A C 1
ATOM 1580 O O . ASP A 1 198 ? 5.508 1.454 -10.250 1.00 81.62 198 ASP A O 1
ATOM 1584 N N . LEU A 1 199 ? 5.187 0.091 -11.995 1.00 75.50 199 LEU A N 1
ATOM 1585 C CA . LEU A 1 199 ? 3.954 0.770 -12.443 1.00 75.50 199 LEU A CA 1
ATOM 1586 C C . LEU A 1 199 ? 2.644 0.029 -12.163 1.00 75.50 199 LEU A C 1
ATOM 1588 O O . LEU A 1 199 ? 1.608 0.681 -12.072 1.00 75.50 199 LEU A O 1
ATOM 1592 N N . LEU A 1 200 ? 2.645 -1.300 -12.010 1.00 72.50 200 LEU A N 1
ATOM 1593 C CA . LEU A 1 200 ? 1.387 -2.047 -11.859 1.00 72.50 200 LEU A CA 1
ATOM 1594 C C . LEU A 1 200 ? 0.720 -1.804 -10.495 1.00 72.50 200 LEU A C 1
ATOM 1596 O O . LEU A 1 200 ? -0.505 -1.765 -10.400 1.00 72.50 200 LEU A O 1
ATOM 1600 N N . PHE A 1 201 ? 1.511 -1.636 -9.430 1.00 76.31 201 PHE A N 1
ATOM 1601 C CA . PHE A 1 201 ? 0.978 -1.455 -8.081 1.00 76.31 201 PHE A CA 1
ATOM 1602 C C . PHE A 1 201 ? 1.872 -0.545 -7.230 1.00 76.31 201 PHE A C 1
ATOM 1604 O O . PHE A 1 201 ? 2.972 -0.929 -6.830 1.00 76.31 201 PHE A O 1
ATOM 1611 N N . SER A 1 202 ? 1.389 0.665 -6.933 1.00 84.94 202 SER A N 1
ATOM 1612 C CA . SER A 1 202 ? 2.158 1.692 -6.217 1.00 84.94 202 SER A CA 1
ATOM 1613 C C . SER A 1 202 ? 2.351 1.353 -4.736 1.00 84.94 202 SER A C 1
ATOM 1615 O O . SER A 1 202 ? 1.389 1.258 -3.968 1.00 84.94 202 SER A O 1
ATOM 1617 N N . GLY A 1 203 ? 3.613 1.241 -4.307 1.00 87.44 203 GLY A N 1
ATOM 1618 C CA . GLY A 1 203 ? 3.963 1.086 -2.892 1.00 87.44 203 GLY A CA 1
ATOM 1619 C C . GLY A 1 203 ? 3.523 2.286 -2.042 1.00 87.44 203 GLY A C 1
ATOM 1620 O O . GLY A 1 203 ? 3.003 2.101 -0.942 1.00 87.44 203 GLY A O 1
ATOM 1621 N N . HIS A 1 204 ? 3.638 3.507 -2.578 1.00 88.38 204 HIS A N 1
ATOM 1622 C CA . HIS A 1 204 ? 3.183 4.727 -1.905 1.00 88.38 204 HIS A CA 1
ATOM 1623 C C . HIS A 1 204 ? 1.690 4.662 -1.565 1.00 88.38 204 HIS A C 1
ATOM 1625 O O . HIS A 1 204 ? 1.297 4.969 -0.440 1.00 88.38 204 HIS A O 1
ATOM 1631 N N . THR A 1 205 ? 0.858 4.175 -2.491 1.00 90.06 205 THR A N 1
ATOM 1632 C CA . THR A 1 205 ? -0.587 4.040 -2.266 1.00 90.06 205 THR A CA 1
ATOM 1633 C C . THR A 1 205 ? -0.902 3.027 -1.169 1.00 90.06 205 THR A C 1
ATOM 1635 O O . THR A 1 205 ? -1.742 3.320 -0.318 1.00 90.06 205 THR A O 1
ATOM 1638 N N . ILE A 1 206 ? -0.222 1.871 -1.139 1.00 92.00 206 ILE A N 1
ATOM 1639 C CA . ILE A 1 206 ? -0.381 0.883 -0.055 1.00 92.00 206 ILE A CA 1
ATOM 1640 C C . ILE A 1 206 ? -0.055 1.531 1.287 1.00 92.00 206 ILE A C 1
ATOM 1642 O O . ILE A 1 206 ? -0.839 1.430 2.234 1.00 92.00 206 ILE A O 1
ATOM 1646 N N . PHE A 1 207 ? 1.101 2.186 1.368 1.00 91.69 207 PHE A N 1
ATOM 1647 C CA . PHE A 1 207 ? 1.600 2.760 2.606 1.00 91.69 207 PHE A CA 1
ATOM 1648 C C . PHE A 1 207 ? 0.699 3.889 3.114 1.00 91.69 207 PHE A C 1
ATOM 1650 O O . PHE A 1 207 ? 0.249 3.826 4.260 1.00 91.69 207 PHE A O 1
ATOM 1657 N N . VAL A 1 208 ? 0.363 4.870 2.268 1.00 90.69 208 VAL A N 1
ATOM 1658 C CA . VAL A 1 208 ? -0.525 5.985 2.637 1.00 90.69 208 VAL A CA 1
ATOM 1659 C C . VAL A 1 208 ? -1.905 5.466 3.010 1.00 90.69 208 VAL A C 1
ATOM 1661 O O . VAL A 1 208 ? -2.366 5.731 4.114 1.00 90.69 208 VAL A O 1
ATOM 1664 N N . SER A 1 209 ? -2.545 4.667 2.153 1.00 90.94 209 SER A N 1
ATOM 1665 C CA . SER A 1 209 ? -3.921 4.212 2.395 1.00 90.94 209 SER A CA 1
ATOM 1666 C C . SER A 1 209 ? -4.023 3.394 3.679 1.00 90.94 209 SER A C 1
ATOM 1668 O O . SER A 1 209 ? -4.880 3.662 4.520 1.00 90.94 209 SER A O 1
ATOM 1670 N N . THR A 1 210 ? -3.113 2.435 3.886 1.00 90.81 210 THR A N 1
ATOM 1671 C CA . THR A 1 210 ? -3.133 1.587 5.087 1.00 90.81 210 THR A CA 1
ATOM 1672 C C . THR A 1 210 ? -2.875 2.417 6.342 1.00 90.81 210 THR A C 1
ATOM 1674 O O . THR A 1 210 ? -3.608 2.294 7.324 1.00 90.81 210 THR A O 1
ATOM 1677 N N . THR A 1 211 ? -1.879 3.305 6.317 1.00 89.44 211 THR A N 1
ATOM 1678 C CA . THR A 1 211 ? -1.548 4.139 7.479 1.00 89.44 211 THR A CA 1
ATOM 1679 C C . THR A 1 211 ? -2.679 5.123 7.792 1.00 89.44 211 THR A C 1
ATOM 1681 O O . THR A 1 211 ? -3.038 5.281 8.958 1.00 89.44 211 THR A O 1
ATOM 1684 N N . THR A 1 212 ? -3.318 5.710 6.777 1.00 86.88 212 THR A N 1
ATOM 1685 C CA . THR A 1 212 ? -4.485 6.588 6.936 1.00 86.88 212 THR A CA 1
ATOM 1686 C C . THR A 1 212 ? -5.696 5.841 7.493 1.00 86.88 212 THR A C 1
ATOM 1688 O O . THR A 1 212 ? -6.347 6.352 8.405 1.00 86.88 212 THR A O 1
ATOM 1691 N N . PHE A 1 213 ? -5.995 4.624 7.023 1.00 87.75 213 PHE A N 1
ATOM 1692 C CA . PHE A 1 213 ? -7.090 3.823 7.582 1.00 87.75 213 PHE A CA 1
ATOM 1693 C C . PHE A 1 213 ? -6.846 3.462 9.046 1.00 87.75 213 PHE A C 1
ATOM 1695 O O . PHE A 1 213 ? -7.751 3.594 9.870 1.00 87.75 213 PHE A O 1
ATOM 1702 N N . TYR A 1 214 ? -5.621 3.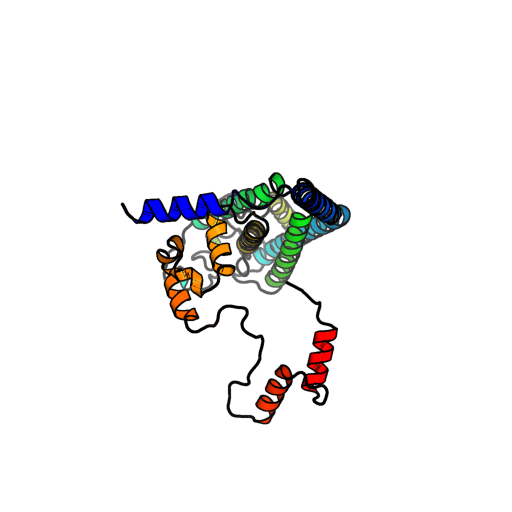064 9.395 1.00 86.94 214 TYR A N 1
ATOM 1703 C CA . TYR A 1 214 ? -5.255 2.792 10.784 1.00 86.94 214 TYR A CA 1
ATOM 1704 C C . TYR A 1 214 ? -5.320 4.053 11.644 1.00 86.94 214 TYR A C 1
ATOM 1706 O O . TYR A 1 214 ? -5.867 4.017 12.745 1.00 86.94 214 TYR A O 1
ATOM 1714 N N . PHE A 1 215 ? -4.828 5.181 11.142 1.00 84.88 215 PHE A N 1
ATOM 1715 C CA . PHE A 1 215 ? -4.942 6.459 11.830 1.00 84.88 215 PHE A CA 1
ATOM 1716 C C . PHE A 1 215 ? -6.406 6.824 12.088 1.00 84.88 215 PHE A C 1
ATOM 1718 O O . PHE A 1 215 ? -6.755 7.126 13.222 1.00 84.88 215 PHE A O 1
ATOM 1725 N N . ASN A 1 216 ? -7.285 6.712 11.092 1.00 80.44 216 ASN A N 1
ATOM 1726 C CA . ASN A 1 216 ? -8.713 6.995 11.252 1.00 80.44 216 ASN A CA 1
ATOM 1727 C C . ASN A 1 216 ? -9.413 6.017 12.218 1.00 80.44 216 ASN A C 1
ATOM 1729 O O . ASN A 1 216 ? -10.289 6.410 12.985 1.00 80.44 216 ASN A O 1
ATOM 1733 N N . HIS A 1 217 ? -9.027 4.741 12.206 1.00 82.56 217 HIS A N 1
ATOM 1734 C CA . HIS A 1 217 ? -9.650 3.720 13.048 1.00 82.56 217 HIS A CA 1
ATOM 1735 C C . HIS A 1 217 ? -9.224 3.803 14.522 1.00 82.56 217 HIS A C 1
ATOM 1737 O O . HIS A 1 217 ? -10.044 3.580 15.408 1.00 82.56 217 HIS A O 1
ATOM 1743 N N . TYR A 1 218 ? -7.950 4.102 14.797 1.00 80.75 218 TYR A N 1
ATOM 1744 C CA . TYR A 1 218 ? -7.393 4.109 16.158 1.00 80.75 218 TYR A CA 1
ATOM 1745 C C . TYR A 1 218 ? -7.305 5.507 16.787 1.00 80.75 218 TYR A C 1
ATOM 1747 O O . TYR A 1 218 ? -6.932 5.632 17.955 1.00 80.75 218 TYR A O 1
ATOM 1755 N N . SER A 1 219 ? -7.646 6.564 16.051 1.00 76.44 219 SER A N 1
ATOM 1756 C CA . SER A 1 219 ? -7.723 7.917 16.605 1.00 76.44 219 SER A CA 1
ATOM 1757 C C . SER A 1 219 ? -9.075 8.179 17.272 1.00 76.44 219 SER A C 1
ATOM 1759 O O . SER A 1 219 ? -10.107 7.721 16.782 1.00 76.44 219 SER A O 1
ATOM 1761 N N . PRO A 1 220 ? -9.110 8.945 18.377 1.00 67.25 220 PRO A N 1
ATOM 1762 C CA . PRO A 1 220 ? -10.360 9.284 19.043 1.00 67.25 220 PRO A CA 1
ATOM 1763 C C . PRO A 1 220 ? -11.271 10.118 18.129 1.00 67.25 220 PRO A C 1
ATOM 1765 O O . PRO A 1 220 ? -10.830 11.068 17.483 1.00 67.25 220 PRO A O 1
ATOM 1768 N N . HIS A 1 221 ? -12.573 9.818 18.150 1.00 61.72 221 HIS A N 1
ATOM 1769 C CA . HIS A 1 221 ? -13.610 10.455 17.317 1.00 61.72 22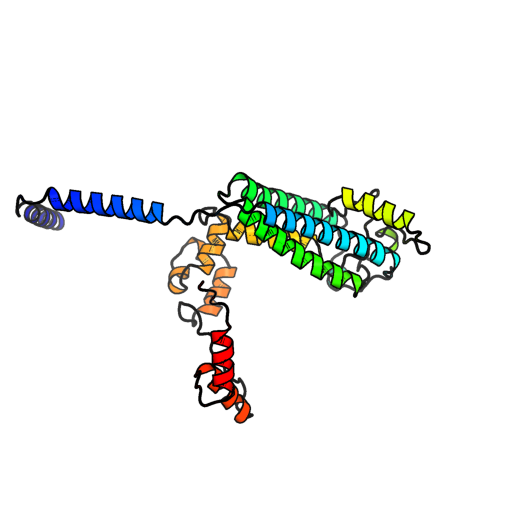1 HIS A CA 1
ATOM 1770 C C . HIS A 1 221 ? -13.769 11.980 17.510 1.00 61.72 221 HIS A C 1
ATOM 1772 O O . HIS A 1 221 ? -14.513 12.626 16.773 1.00 61.72 221 HIS A O 1
ATOM 1778 N N . SER A 1 222 ? -13.084 12.561 18.501 1.00 56.97 222 SER A N 1
ATOM 1779 C CA . SER A 1 222 ? -13.130 13.988 18.837 1.00 56.97 222 SER A CA 1
ATOM 1780 C C . SER A 1 222 ? -12.191 14.861 17.991 1.00 56.97 222 SER A C 1
ATOM 1782 O O . SER A 1 222 ? -12.222 16.082 18.137 1.00 56.97 222 SER A O 1
ATOM 1784 N N . ILE A 1 223 ? -11.346 14.280 17.129 1.00 61.47 223 ILE A N 1
ATOM 1785 C CA . ILE A 1 223 ? -10.443 15.046 16.255 1.00 61.47 223 ILE A CA 1
ATOM 1786 C C . ILE A 1 223 ? -11.208 15.447 14.980 1.00 61.47 223 ILE A C 1
ATOM 1788 O O . ILE A 1 223 ? -11.725 14.602 14.249 1.00 61.47 223 ILE A O 1
ATOM 1792 N N . TRP A 1 224 ? -11.309 16.757 14.743 1.00 50.88 224 TRP A N 1
ATOM 1793 C CA . TRP A 1 224 ? -12.317 17.422 13.902 1.00 50.88 224 TRP A CA 1
ATOM 1794 C C . TRP A 1 224 ? -12.526 16.871 12.467 1.00 50.88 224 TRP A C 1
ATOM 1796 O O . TRP A 1 224 ? -13.687 16.671 12.109 1.00 50.88 224 TRP A O 1
ATOM 1806 N N . PRO A 1 225 ? -11.503 16.527 11.650 1.00 58.69 225 PRO A N 1
ATOM 1807 C CA . PRO A 1 225 ? -11.757 15.943 10.324 1.00 58.69 225 PRO A CA 1
ATOM 1808 C C . PRO A 1 225 ? -12.209 14.470 10.372 1.00 58.69 225 PRO A C 1
ATOM 1810 O O . PRO A 1 225 ? -13.018 14.049 9.548 1.00 58.69 225 PRO A O 1
ATOM 1813 N N . LEU A 1 226 ? -11.757 13.685 11.358 1.00 55.97 226 LEU A N 1
ATOM 1814 C CA . LEU A 1 226 ? -12.163 12.278 11.530 1.00 55.97 226 LEU A CA 1
ATOM 1815 C C . LEU A 1 226 ? -13.585 12.158 12.093 1.00 55.97 226 LEU A C 1
ATOM 1817 O O . LEU A 1 226 ? -14.305 11.202 11.804 1.00 55.97 226 LEU A O 1
ATOM 1821 N N . SER A 1 227 ? -14.004 13.168 12.858 1.00 58.00 227 SER A N 1
ATOM 1822 C CA . SER A 1 227 ? -15.356 13.289 13.395 1.00 58.00 227 SER A CA 1
ATOM 1823 C C . SER A 1 227 ? -16.419 13.332 12.293 1.00 58.00 227 SER A C 1
ATOM 1825 O O . SER A 1 227 ? -17.477 12.737 12.465 1.00 58.00 227 SER A O 1
ATOM 1827 N N . ILE A 1 228 ? -16.134 13.955 11.141 1.00 60.75 228 ILE A N 1
ATOM 1828 C CA . ILE A 1 228 ? -17.073 14.074 10.009 1.00 60.75 228 ILE A CA 1
ATOM 1829 C C . ILE A 1 228 ? -17.319 12.708 9.350 1.00 60.75 228 ILE A C 1
ATOM 1831 O O . ILE A 1 228 ? -18.470 12.339 9.126 1.00 60.75 228 ILE A O 1
ATOM 1835 N N . TYR A 1 229 ? -16.257 11.936 9.088 1.00 61.28 229 TYR A N 1
ATOM 1836 C CA . TYR A 1 229 ? -16.364 10.587 8.516 1.00 61.28 229 TYR A CA 1
ATOM 1837 C C . TYR A 1 229 ? -17.066 9.612 9.470 1.00 61.28 229 TYR A C 1
ATOM 1839 O O . TYR A 1 229 ? -18.001 8.917 9.082 1.00 61.28 229 TYR A O 1
ATOM 1847 N N . HIS A 1 230 ? -16.651 9.577 10.740 1.00 57.44 230 HIS A N 1
ATOM 1848 C CA . HIS A 1 230 ? -17.255 8.670 11.721 1.00 57.44 230 HIS A CA 1
ATOM 1849 C C . HIS A 1 230 ? -18.691 9.045 12.051 1.00 57.44 230 HIS A C 1
ATOM 1851 O O . HIS A 1 230 ? -19.543 8.168 12.136 1.00 57.44 230 HIS A O 1
ATOM 1857 N N . SER A 1 231 ? -18.994 10.336 12.176 1.00 59.78 231 SER A N 1
ATOM 1858 C CA . SER A 1 231 ? -20.380 10.777 12.298 1.00 59.78 231 SER A CA 1
ATOM 1859 C C . SER A 1 231 ? -21.193 10.415 11.060 1.00 59.78 231 SER A C 1
ATOM 1861 O O . SER A 1 231 ? -22.358 10.101 11.201 1.00 59.78 231 SER A O 1
ATOM 1863 N N . PHE A 1 232 ? -20.634 10.404 9.851 1.00 63.81 232 PHE A N 1
ATOM 1864 C CA . PHE A 1 232 ? -21.381 9.936 8.682 1.00 63.81 232 PHE A CA 1
ATOM 1865 C C . PHE A 1 232 ? -21.751 8.446 8.780 1.00 63.81 232 PHE A C 1
ATOM 1867 O O . PHE A 1 232 ? -22.915 8.097 8.597 1.00 63.81 232 PHE A O 1
ATOM 1874 N N . VAL A 1 233 ? -20.785 7.584 9.116 1.00 63.47 233 VAL A N 1
ATOM 1875 C CA . VAL A 1 233 ? -20.989 6.124 9.191 1.00 63.47 233 VAL A CA 1
ATOM 1876 C C . VAL A 1 233 ? -21.859 5.719 10.387 1.00 63.47 233 VAL A C 1
ATOM 1878 O O . VAL A 1 233 ? -22.635 4.772 10.294 1.00 63.47 233 VAL A O 1
ATOM 1881 N N . LEU A 1 234 ? -21.741 6.423 11.514 1.00 63.69 234 LEU A N 1
ATOM 1882 C CA . LEU A 1 234 ? -22.400 6.056 12.771 1.00 63.69 234 LEU A CA 1
ATOM 1883 C C . LEU A 1 234 ? -23.717 6.802 13.020 1.00 63.69 234 LEU A C 1
ATOM 1885 O O . LEU A 1 234 ? -24.488 6.374 13.880 1.00 63.69 234 LEU A O 1
ATOM 1889 N N . LEU A 1 235 ? -23.994 7.911 12.320 1.00 66.25 235 LEU A N 1
ATOM 1890 C CA . LEU A 1 235 ? -25.224 8.677 12.531 1.00 66.25 235 LEU A CA 1
ATOM 1891 C C . LEU A 1 235 ? -26.388 8.060 11.732 1.00 66.25 235 LEU A C 1
ATOM 1893 O O . LEU A 1 235 ? -26.315 7.966 10.499 1.00 66.25 235 LEU A O 1
ATOM 1897 N N . PRO A 1 236 ? -27.492 7.691 12.409 1.00 65.56 236 PRO A N 1
ATOM 1898 C CA . PRO A 1 236 ? -28.696 7.186 11.760 1.00 65.56 236 PRO A CA 1
ATOM 1899 C C . PRO A 1 236 ? -29.201 8.121 10.657 1.00 65.56 236 PRO A C 1
ATOM 1901 O O . PRO A 1 236 ? -29.216 9.343 10.830 1.00 65.56 236 PRO A O 1
ATOM 1904 N N . HIS A 1 237 ? -29.670 7.541 9.548 1.00 66.00 237 HIS A N 1
ATOM 1905 C CA . HIS A 1 237 ? -30.098 8.266 8.344 1.00 66.00 237 HIS A CA 1
ATOM 1906 C C . HIS A 1 237 ? -31.084 9.411 8.654 1.00 66.00 237 HIS A C 1
ATOM 1908 O O . HIS A 1 237 ? -30.881 10.549 8.232 1.00 66.00 237 HIS A O 1
ATOM 1914 N N . HIS A 1 238 ? -32.086 9.148 9.500 1.00 70.19 238 HIS A N 1
ATOM 1915 C CA . HIS A 1 238 ? -33.116 10.123 9.882 1.00 70.19 238 HIS A CA 1
ATOM 1916 C C . HIS A 1 238 ? -32.588 11.350 10.658 1.00 70.19 238 HIS A C 1
ATOM 1918 O O . HIS A 1 238 ? -33.268 12.373 10.729 1.00 70.19 238 HIS A O 1
ATOM 1924 N N . LEU A 1 239 ? -31.379 11.286 11.231 1.00 70.50 239 LEU A N 1
ATOM 1925 C CA . LEU A 1 239 ? -30.766 12.400 11.965 1.00 70.50 239 LEU A CA 1
ATOM 1926 C C . LEU A 1 239 ? -29.842 13.261 11.089 1.00 70.50 239 LEU A C 1
ATOM 1928 O O . LEU A 1 239 ? -29.595 14.417 11.445 1.00 70.50 239 LEU A O 1
ATOM 1932 N N . ARG A 1 240 ? -29.387 12.759 9.927 1.00 70.56 240 ARG A N 1
ATOM 1933 C CA . ARG A 1 240 ? -28.435 13.466 9.043 1.00 70.56 240 ARG A CA 1
ATOM 1934 C C . ARG A 1 240 ? -28.991 14.786 8.500 1.00 70.56 240 ARG A C 1
ATOM 1936 O O . ARG A 1 240 ? -28.267 15.782 8.453 1.00 70.56 240 ARG A O 1
ATOM 1943 N N . ALA A 1 241 ? -30.282 14.836 8.167 1.00 63.38 241 ALA A N 1
ATOM 1944 C CA . ALA A 1 241 ? -30.937 16.040 7.641 1.00 63.38 241 ALA A CA 1
ATOM 1945 C C . ALA A 1 241 ? -31.052 17.177 8.679 1.00 63.38 241 ALA A C 1
ATOM 1947 O O . ALA A 1 241 ? -31.046 18.361 8.332 1.00 63.38 241 ALA A O 1
ATOM 1948 N N . ARG A 1 242 ? -31.129 16.831 9.973 1.00 68.50 242 ARG A N 1
ATOM 1949 C CA . ARG A 1 242 ? -31.281 17.798 11.073 1.00 68.50 242 ARG A CA 1
ATOM 1950 C C . ARG A 1 242 ? -29.944 18.391 11.524 1.00 68.50 242 ARG A C 1
ATOM 1952 O O . ARG A 1 242 ? -29.900 19.488 12.085 1.00 68.50 242 ARG A O 1
ATOM 1959 N N . SER A 1 243 ? -28.843 17.695 11.260 1.00 66.88 243 SER A N 1
ATOM 1960 C CA . SER A 1 243 ? -27.492 18.142 11.589 1.00 66.88 243 SER A CA 1
ATOM 1961 C C . SER A 1 243 ? -26.960 19.187 10.598 1.00 66.88 243 SER A C 1
ATOM 1963 O O . SER A 1 243 ? -26.563 18.886 9.474 1.00 66.88 243 SER A O 1
ATOM 1965 N N . ARG A 1 244 ? -26.890 20.441 11.066 1.00 59.78 244 ARG A N 1
ATOM 1966 C CA . ARG A 1 244 ? -26.401 21.617 10.319 1.00 59.78 244 ARG A CA 1
ATOM 1967 C C . ARG A 1 244 ? -25.057 21.454 9.578 1.00 59.78 244 ARG A C 1
ATOM 1969 O O . ARG A 1 244 ? -24.983 21.992 8.473 1.00 59.78 244 ARG A O 1
ATOM 1976 N N . PRO A 1 245 ? -24.011 20.788 10.114 1.00 63.19 245 PRO A N 1
ATOM 1977 C CA . PRO A 1 245 ? -22.729 20.688 9.407 1.00 63.19 245 PRO A CA 1
ATOM 1978 C C . PRO A 1 245 ? -22.795 19.822 8.139 1.00 63.19 245 PRO A C 1
ATOM 1980 O O . PRO A 1 245 ? -22.168 20.168 7.143 1.00 63.19 245 P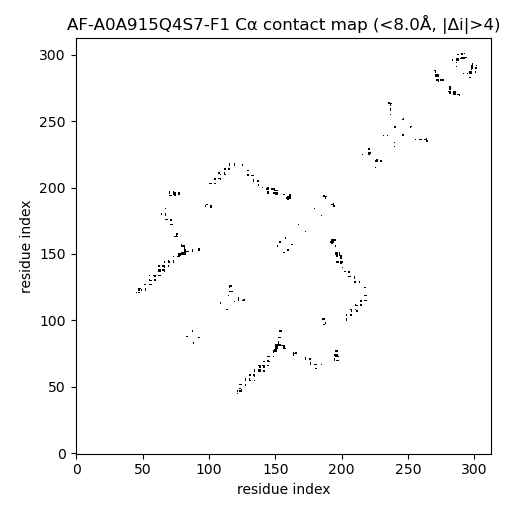RO A O 1
ATOM 1983 N N . TYR A 1 246 ? -23.603 18.758 8.124 1.00 62.19 246 TYR A N 1
ATOM 1984 C CA . TYR A 1 246 ? -23.681 17.830 6.987 1.00 62.19 246 TYR A CA 1
ATOM 1985 C C . TYR A 1 246 ? -24.507 18.368 5.817 1.00 62.19 246 TYR A C 1
ATOM 1987 O O . TYR A 1 246 ? -24.218 18.068 4.665 1.00 62.19 246 TYR A O 1
ATOM 1995 N N . ARG A 1 247 ? -25.467 19.260 6.093 1.00 60.19 247 ARG A N 1
ATOM 1996 C CA . ARG A 1 247 ? -26.318 19.901 5.075 1.00 60.19 247 ARG A CA 1
ATOM 1997 C C . ARG A 1 247 ? -25.547 20.769 4.066 1.00 60.19 247 ARG A C 1
ATOM 1999 O O . ARG A 1 247 ? -26.102 21.138 3.041 1.00 60.19 247 ARG A O 1
ATOM 2006 N N . ARG A 1 248 ? -24.299 21.153 4.365 1.00 67.06 248 ARG A N 1
ATOM 2007 C CA . ARG A 1 248 ? -23.472 22.018 3.499 1.00 67.06 248 ARG A CA 1
ATOM 2008 C C . ARG A 1 248 ? -22.522 21.250 2.574 1.00 67.06 248 ARG A C 1
ATOM 2010 O O . ARG A 1 248 ? -21.855 21.877 1.760 1.00 67.06 248 ARG A O 1
ATOM 2017 N N . LEU A 1 249 ? -22.435 19.927 2.696 1.00 69.81 249 LEU A N 1
ATOM 2018 C CA . LEU A 1 249 ? -21.512 19.104 1.915 1.00 69.81 249 LEU A CA 1
ATOM 2019 C C . LEU A 1 249 ? -22.256 18.477 0.722 1.00 69.81 249 LEU A C 1
ATOM 2021 O O . LEU A 1 249 ? -23.182 17.699 0.917 1.00 69.81 249 LEU A O 1
ATOM 2025 N N . LEU A 1 250 ? -21.841 18.776 -0.515 1.00 70.19 250 LEU A N 1
ATOM 2026 C CA . LEU A 1 250 ? -22.480 18.257 -1.744 1.00 70.19 250 LEU A CA 1
ATOM 2027 C C . LEU A 1 250 ? -22.548 16.719 -1.794 1.00 70.19 250 LEU A C 1
ATOM 2029 O O . LEU A 1 250 ? -23.566 16.141 -2.173 1.00 70.19 250 LEU A O 1
ATOM 2033 N N . LEU A 1 251 ? -21.482 16.054 -1.346 1.00 67.31 251 LEU A N 1
ATOM 2034 C CA . LEU A 1 251 ? -21.385 14.591 -1.274 1.00 67.31 251 LEU A CA 1
ATOM 2035 C C . LEU A 1 251 ? -22.421 13.977 -0.309 1.00 67.31 251 LEU A C 1
ATOM 2037 O O . LEU A 1 251 ? -22.829 12.835 -0.480 1.00 67.31 251 LEU A O 1
ATOM 2041 N N . PHE A 1 252 ? -22.897 14.745 0.677 1.00 65.94 252 PHE A N 1
ATOM 2042 C CA . PHE A 1 252 ? -23.942 14.293 1.599 1.00 65.94 252 PHE A CA 1
ATOM 2043 C C . PHE A 1 252 ? -25.336 14.371 0.987 1.00 65.94 252 PHE A C 1
ATOM 2045 O O . PHE A 1 252 ? -26.183 13.556 1.338 1.00 65.94 252 PHE A O 1
ATOM 2052 N N . TRP A 1 253 ? -25.583 15.328 0.090 1.00 69.19 253 TRP A N 1
ATOM 2053 C CA . TRP A 1 253 ? -26.880 15.441 -0.570 1.00 69.19 253 TRP A CA 1
ATOM 2054 C C . TRP A 1 253 ? -27.085 14.304 -1.571 1.00 69.19 253 TRP A C 1
ATOM 2056 O O . TRP A 1 253 ? -28.101 13.625 -1.516 1.00 69.19 253 TRP A O 1
ATOM 2066 N N . THR A 1 254 ? -26.069 14.012 -2.388 1.00 73.31 254 THR A N 1
ATOM 2067 C CA . THR A 1 254 ? -26.110 12.869 -3.319 1.00 73.31 254 THR A CA 1
ATOM 2068 C C . THR A 1 254 ? -26.353 11.551 -2.589 1.00 73.31 254 THR A C 1
ATOM 2070 O O . THR A 1 254 ? -27.207 10.777 -3.002 1.00 73.31 254 THR A O 1
ATOM 2073 N N . MET A 1 255 ? -25.683 11.316 -1.459 1.00 66.69 255 MET A N 1
ATOM 2074 C CA . MET A 1 255 ? -25.884 10.084 -0.697 1.00 66.69 255 MET A CA 1
ATOM 2075 C C . MET A 1 255 ? -27.213 10.039 0.073 1.00 66.69 255 MET A C 1
ATOM 2077 O O . MET A 1 255 ? -27.799 8.971 0.207 1.00 66.69 255 MET A O 1
ATOM 2081 N N . TYR A 1 256 ? -27.717 11.178 0.560 1.00 71.88 256 TYR A N 1
ATOM 2082 C CA . TYR A 1 256 ? -29.058 11.255 1.149 1.00 71.88 256 TYR A CA 1
ATOM 2083 C C . TYR A 1 256 ? -30.139 10.893 0.127 1.00 71.88 256 TYR A C 1
ATOM 2085 O O . TYR A 1 256 ? -31.011 10.093 0.438 1.00 71.88 256 TYR A O 1
ATOM 2093 N N . GLU A 1 257 ? -30.058 11.425 -1.094 1.00 80.06 257 GLU A N 1
ATOM 2094 C CA . GLU A 1 257 ? -30.998 11.079 -2.168 1.00 80.06 257 GLU A CA 1
ATOM 2095 C C . GLU A 1 257 ? -30.919 9.586 -2.532 1.00 80.06 257 GLU A C 1
ATOM 2097 O O . GLU A 1 257 ? -31.944 8.949 -2.766 1.00 80.06 257 GLU A O 1
ATOM 2102 N N . LEU A 1 258 ? -29.718 8.996 -2.511 1.00 78.38 258 LEU A N 1
ATOM 2103 C CA . LEU A 1 258 ? -29.530 7.561 -2.759 1.00 78.38 258 LEU A CA 1
ATOM 2104 C C . LEU A 1 258 ? -30.075 6.668 -1.627 1.00 78.38 258 LEU A C 1
ATOM 2106 O O . LEU A 1 258 ? -30.523 5.556 -1.900 1.00 78.38 258 LEU A O 1
ATOM 2110 N N . GLU A 1 259 ? -30.056 7.129 -0.372 1.00 76.31 259 GLU A N 1
ATOM 2111 C CA . GLU A 1 259 ? -30.490 6.352 0.802 1.00 76.31 259 GLU A CA 1
ATOM 2112 C C . GLU A 1 259 ? -31.864 6.756 1.367 1.00 76.31 259 GLU A C 1
ATOM 2114 O O . GLU A 1 259 ? -32.308 6.163 2.350 1.00 76.31 259 GLU A O 1
ATOM 2119 N N . ILE A 1 260 ? -32.584 7.705 0.754 1.00 77.00 260 ILE A N 1
ATOM 2120 C CA . ILE A 1 260 ? -33.836 8.256 1.310 1.00 77.00 260 ILE A CA 1
ATOM 2121 C C . ILE A 1 260 ? -34.910 7.193 1.579 1.00 77.00 260 ILE A C 1
ATOM 2123 O O . ILE A 1 260 ? -35.668 7.299 2.543 1.00 77.00 260 ILE A O 1
ATOM 2127 N N . ASN A 1 261 ? -34.928 6.143 0.756 1.00 80.00 261 ASN A N 1
ATOM 2128 C CA . ASN A 1 261 ? -35.879 5.036 0.843 1.00 80.00 261 ASN A CA 1
ATOM 2129 C C . ASN A 1 261 ? -35.327 3.820 1.609 1.00 80.00 261 ASN A C 1
ATOM 2131 O O . ASN A 1 261 ? -36.026 2.816 1.744 1.00 80.00 261 ASN A O 1
ATOM 2135 N N . VAL A 1 262 ? -34.084 3.878 2.096 1.00 77.75 262 VAL A N 1
ATOM 2136 C CA . VAL A 1 262 ? -33.445 2.772 2.817 1.00 77.75 262 VAL A CA 1
ATOM 2137 C C . VAL A 1 262 ? -33.724 2.921 4.321 1.00 77.75 262 VAL A C 1
ATOM 2139 O O . VAL A 1 262 ? -33.430 3.967 4.909 1.00 77.75 262 VAL A O 1
ATOM 2142 N N . PRO A 1 263 ? -34.297 1.902 4.990 1.00 72.69 263 PRO A N 1
ATOM 2143 C CA . PRO A 1 263 ? -34.582 1.972 6.419 1.00 72.69 263 PRO A CA 1
ATOM 2144 C C . PRO A 1 263 ? -33.295 2.103 7.248 1.00 72.69 263 PRO A C 1
ATOM 2146 O O . PRO A 1 263 ? -32.241 1.578 6.898 1.00 72.69 263 PRO A O 1
ATOM 2149 N N . SER A 1 264 ? -33.380 2.799 8.388 1.00 68.31 264 SER A N 1
ATOM 2150 C CA . SER A 1 264 ? -32.228 2.969 9.285 1.00 68.31 264 SER A CA 1
ATOM 2151 C C . SER A 1 264 ? -31.813 1.633 9.908 1.00 68.31 264 SER A C 1
ATOM 2153 O O . SER A 1 264 ? -32.621 0.986 10.569 1.00 68.31 264 SER A O 1
ATOM 2155 N N . GLY A 1 265 ? -30.540 1.263 9.765 1.00 68.38 265 GLY A N 1
ATOM 2156 C CA . GLY A 1 265 ? -29.969 0.061 10.370 1.00 68.38 265 GLY A CA 1
ATOM 2157 C C . GLY A 1 265 ? -29.110 -0.729 9.390 1.00 68.38 265 GLY A C 1
ATOM 2158 O O . GLY A 1 265 ? -28.799 -0.268 8.295 1.00 68.38 265 GLY A O 1
ATOM 2159 N N . ARG A 1 266 ? -28.703 -1.932 9.797 1.00 64.94 266 ARG A N 1
ATOM 2160 C CA . ARG A 1 266 ? -28.001 -2.862 8.912 1.00 64.94 266 ARG A CA 1
ATOM 2161 C C . ARG A 1 266 ? -29.008 -3.467 7.934 1.00 64.94 266 ARG A C 1
ATOM 2163 O O . ARG A 1 266 ? -29.970 -4.090 8.376 1.00 64.94 266 ARG A O 1
ATOM 2170 N N . VAL A 1 267 ? -28.762 -3.319 6.633 1.00 72.50 267 VAL A N 1
ATOM 2171 C CA . VAL A 1 267 ? -29.525 -4.026 5.593 1.00 72.50 267 VAL A CA 1
ATOM 2172 C C . VAL A 1 267 ? -29.387 -5.535 5.836 1.00 72.50 267 VAL A C 1
ATOM 2174 O O . VAL A 1 267 ? -28.264 -5.996 6.082 1.00 72.50 267 VAL A O 1
ATOM 2177 N N . PRO A 1 268 ? -30.488 -6.309 5.840 1.00 73.69 268 PRO A N 1
ATOM 2178 C CA . PRO A 1 268 ? -30.405 -7.749 6.034 1.00 73.69 268 PRO A CA 1
ATOM 2179 C C . PRO A 1 268 ? -29.541 -8.369 4.931 1.00 73.69 268 PRO A C 1
ATOM 2181 O O . PRO A 1 268 ? -29.661 -8.032 3.756 1.00 73.69 268 PRO A O 1
ATOM 2184 N N . ASN A 1 269 ? -28.643 -9.275 5.319 1.00 74.31 269 ASN A N 1
ATOM 2185 C CA . ASN A 1 269 ? -27.792 -10.000 4.379 1.00 74.31 269 ASN A CA 1
ATOM 2186 C C . ASN A 1 269 ? -28.589 -11.162 3.757 1.00 74.31 269 ASN A C 1
ATOM 2188 O O . ASN A 1 269 ? -28.300 -12.325 4.036 1.00 74.31 269 ASN A O 1
ATOM 2192 N N . GLU A 1 270 ? -29.607 -10.834 2.969 1.00 79.25 270 GLU A N 1
ATOM 2193 C CA . GLU A 1 270 ? -30.437 -11.783 2.225 1.00 79.25 270 GLU A CA 1
ATOM 2194 C C . GLU A 1 270 ? -30.023 -11.795 0.750 1.00 79.25 270 GLU A C 1
ATOM 2196 O O . GLU A 1 270 ? -29.640 -10.769 0.188 1.00 79.25 270 GLU A O 1
ATOM 2201 N N . VAL A 1 271 ? -30.063 -12.971 0.124 1.00 80.00 271 VAL A N 1
ATOM 2202 C CA . VAL A 1 271 ? -29.716 -13.160 -1.289 1.00 80.00 271 VAL A CA 1
ATOM 2203 C C . VAL A 1 271 ? -30.958 -13.508 -2.101 1.00 80.00 271 VAL A C 1
ATOM 2205 O O . VAL A 1 271 ? -31.733 -14.375 -1.715 1.00 80.00 271 VAL A O 1
ATOM 2208 N N . GLU A 1 272 ? -31.156 -12.863 -3.245 1.00 85.19 272 GLU A N 1
ATOM 2209 C CA . GLU A 1 272 ? -32.244 -13.185 -4.172 1.00 85.19 272 GLU A CA 1
ATOM 2210 C C . GLU A 1 272 ? -31.676 -13.505 -5.555 1.00 85.19 272 GLU A C 1
ATOM 2212 O O . GLU A 1 272 ? -30.681 -12.927 -5.994 1.00 85.19 272 GLU A O 1
ATOM 2217 N N . TRP A 1 273 ? -32.308 -14.454 -6.248 1.00 83.88 273 TRP A N 1
ATOM 2218 C CA . TRP A 1 273 ? -32.016 -14.707 -7.652 1.00 83.88 273 TRP A CA 1
ATOM 2219 C C . TRP A 1 273 ? -32.718 -13.647 -8.520 1.00 83.88 273 TRP A C 1
ATOM 2221 O O . TRP A 1 273 ? -33.949 -13.602 -8.525 1.00 83.88 273 TRP A O 1
ATOM 2231 N N . PRO A 1 274 ? -31.978 -12.822 -9.284 1.00 84.69 274 PRO A N 1
ATOM 2232 C CA . PRO A 1 274 ? -32.526 -11.615 -9.910 1.00 84.69 274 PRO A CA 1
ATOM 2233 C C . PRO A 1 274 ? -33.428 -11.886 -11.122 1.00 84.69 274 PRO A C 1
ATOM 2235 O O . PRO A 1 274 ? -34.140 -10.993 -11.574 1.00 84.69 274 PRO A O 1
ATOM 2238 N N . LEU A 1 275 ? -33.389 -13.097 -11.685 1.00 87.56 275 LEU A N 1
ATOM 2239 C CA . LEU A 1 275 ? -34.128 -13.446 -12.898 1.00 87.56 275 LEU A CA 1
ATOM 2240 C C . LEU A 1 275 ? -35.361 -14.309 -12.573 1.00 87.56 275 LEU A C 1
ATOM 2242 O O . LEU A 1 275 ? -35.328 -15.140 -11.671 1.00 87.56 275 LEU A O 1
ATOM 2246 N N . PRO A 1 276 ? -36.459 -14.215 -13.340 1.00 87.25 276 PRO A N 1
ATOM 2247 C CA . PRO A 1 276 ? -37.631 -15.076 -13.134 1.00 87.25 276 PRO A CA 1
ATOM 2248 C C . PRO A 1 276 ? -37.366 -16.564 -13.464 1.00 87.25 276 PRO A C 1
ATOM 2250 O O . PRO A 1 276 ? -38.123 -17.444 -13.050 1.00 87.25 276 PRO A O 1
ATOM 2253 N N . TRP A 1 277 ? -36.280 -16.858 -14.188 1.00 86.75 277 TRP A N 1
ATOM 2254 C CA . TRP A 1 277 ? -35.814 -18.188 -14.594 1.00 86.75 277 TRP A CA 1
ATOM 2255 C C . TRP A 1 277 ? -34.282 -18.270 -14.430 1.00 86.75 277 TRP A C 1
ATOM 2257 O O . TRP A 1 277 ? -33.625 -17.231 -14.503 1.00 86.75 277 TRP A O 1
ATOM 2267 N N . PRO A 1 278 ? -33.687 -19.457 -14.199 1.00 88.56 278 PRO A N 1
ATOM 2268 C CA . PRO A 1 278 ? -34.306 -20.763 -13.958 1.00 88.56 278 PRO A CA 1
ATOM 2269 C C . PRO A 1 278 ? -34.902 -20.905 -12.552 1.00 88.56 278 PRO A C 1
ATOM 2271 O O . PRO A 1 278 ? -34.266 -20.570 -11.554 1.00 88.56 278 PRO A O 1
ATOM 2274 N N . LYS A 1 279 ? -36.099 -21.507 -12.454 1.00 85.25 279 LYS A N 1
ATOM 2275 C CA . LYS A 1 279 ? -36.808 -21.730 -11.174 1.00 85.25 279 LYS A CA 1
ATOM 2276 C C . LYS A 1 279 ? -35.997 -22.560 -10.168 1.00 85.25 279 LYS A C 1
ATOM 2278 O O . LYS A 1 279 ? -36.139 -22.366 -8.965 1.00 85.25 279 LYS A O 1
ATOM 2283 N N . CYS A 1 280 ? -35.136 -23.458 -10.655 1.00 84.75 280 CYS A N 1
ATOM 2284 C CA . CYS A 1 280 ? -34.243 -24.260 -9.815 1.00 84.75 280 CYS A CA 1
ATOM 2285 C C . CYS A 1 280 ? -33.216 -23.386 -9.072 1.00 84.75 280 CYS A C 1
ATOM 2287 O O . CYS A 1 280 ? -33.059 -23.525 -7.861 1.00 84.75 280 CYS A O 1
ATOM 2289 N N . LEU A 1 281 ? -32.584 -22.431 -9.769 1.00 81.56 281 LEU A N 1
ATOM 2290 C CA . LEU A 1 281 ? -31.626 -21.500 -9.163 1.00 81.56 281 LEU A CA 1
ATOM 2291 C C . LEU A 1 281 ? -32.319 -20.540 -8.200 1.00 81.56 281 LEU A C 1
ATOM 2293 O O . LEU A 1 281 ? -31.836 -20.362 -7.086 1.00 81.56 281 LEU A O 1
ATOM 2297 N N . LYS A 1 282 ? -33.496 -20.022 -8.573 1.00 84.50 282 LYS A N 1
ATOM 2298 C CA . LYS A 1 282 ? -34.312 -19.199 -7.674 1.00 84.50 282 LYS A CA 1
ATOM 2299 C C . LYS A 1 282 ? -34.602 -19.909 -6.350 1.00 84.50 282 LYS A C 1
ATOM 2301 O O . LYS A 1 282 ? -34.310 -19.371 -5.289 1.00 84.50 282 LYS A O 1
ATOM 2306 N N . LYS A 1 283 ? -35.075 -21.157 -6.415 1.00 79.00 283 LYS A N 1
ATOM 2307 C CA . LYS A 1 283 ? -35.360 -21.970 -5.226 1.00 79.00 283 LYS A CA 1
ATOM 2308 C C . LYS A 1 283 ? -34.093 -22.293 -4.422 1.00 79.00 283 LYS A C 1
ATOM 2310 O O . LYS A 1 283 ? -34.132 -22.300 -3.199 1.00 79.00 283 LYS A O 1
ATOM 2315 N N . CYS A 1 284 ? -32.967 -22.539 -5.093 1.00 78.06 284 CYS A N 1
ATOM 2316 C CA . CYS A 1 284 ? -31.681 -22.786 -4.438 1.00 78.06 284 CYS A CA 1
ATOM 2317 C C . CYS A 1 284 ? -31.195 -21.563 -3.638 1.00 78.06 284 CYS A C 1
ATOM 2319 O O . CYS A 1 284 ? -30.820 -21.703 -2.476 1.00 78.06 284 CYS A O 1
ATOM 2321 N N . VAL A 1 285 ? -31.268 -20.365 -4.230 1.00 80.44 285 VAL A N 1
ATOM 2322 C CA . VAL A 1 285 ? -30.880 -19.100 -3.585 1.00 80.44 285 VAL A CA 1
ATOM 2323 C C . VAL A 1 285 ? -31.836 -18.739 -2.442 1.00 80.44 285 VAL A C 1
ATOM 2325 O O . VAL A 1 285 ? -31.387 -18.381 -1.357 1.00 80.44 285 VAL A O 1
ATOM 2328 N N . GLU A 1 286 ? -33.147 -18.927 -2.616 1.00 78.88 286 GLU A N 1
ATOM 2329 C CA . GLU A 1 286 ? -34.130 -18.716 -1.540 1.00 78.88 286 GLU A CA 1
ATOM 2330 C C . GLU A 1 286 ? -33.899 -19.648 -0.334 1.00 78.88 286 GLU A C 1
ATOM 2332 O O . GLU A 1 286 ? -34.087 -19.245 0.819 1.00 78.88 286 GLU A O 1
ATOM 2337 N N . ASN A 1 287 ? -33.447 -20.885 -0.571 1.00 76.62 287 ASN A N 1
ATOM 2338 C CA . ASN A 1 287 ? -33.119 -21.831 0.500 1.00 76.62 287 ASN A CA 1
ATOM 2339 C C . ASN A 1 287 ? -31.910 -21.379 1.338 1.00 76.62 287 ASN A C 1
ATOM 2341 O O . ASN A 1 287 ? -31.840 -21.711 2.523 1.00 76.62 287 ASN A O 1
ATOM 2345 N N . TRP A 1 288 ? -30.993 -20.593 0.760 1.00 72.19 288 TRP A N 1
ATOM 2346 C CA . TRP A 1 288 ? -29.865 -19.997 1.484 1.00 72.19 288 TRP A CA 1
ATOM 2347 C C . TRP A 1 288 ? -30.321 -18.990 2.547 1.00 72.19 288 TRP A C 1
ATOM 2349 O O . TRP A 1 288 ? -29.741 -18.945 3.632 1.00 72.19 288 TRP A O 1
ATOM 2359 N N . ASN A 1 289 ? -31.410 -18.257 2.296 1.00 72.94 289 ASN A N 1
ATOM 2360 C CA . ASN A 1 289 ? -31.977 -17.325 3.276 1.00 72.94 289 ASN A CA 1
ATOM 2361 C C . ASN A 1 289 ? -32.730 -18.046 4.403 1.00 72.94 289 ASN A C 1
ATOM 2363 O O . ASN A 1 289 ? -32.644 -17.638 5.559 1.00 72.94 289 ASN A O 1
ATOM 2367 N N . ARG A 1 290 ? -33.463 -19.129 4.092 1.00 66.62 290 ARG A N 1
ATOM 2368 C CA . ARG A 1 290 ? -34.320 -19.831 5.072 1.00 66.62 290 ARG A CA 1
ATOM 2369 C C . ARG A 1 290 ? -33.564 -20.738 6.045 1.00 66.62 290 ARG A C 1
ATOM 2371 O O . ARG A 1 290 ? -34.174 -21.183 7.014 1.00 66.62 290 ARG A O 1
ATOM 2378 N N . ARG A 1 291 ? -32.279 -21.034 5.796 1.00 62.09 291 ARG A N 1
ATOM 2379 C CA . ARG A 1 291 ? -31.434 -21.917 6.635 1.00 62.09 291 ARG A CA 1
ATOM 2380 C C . ARG A 1 291 ? -32.131 -23.237 7.022 1.00 62.09 291 ARG A C 1
ATOM 2382 O O . ARG A 1 291 ? -32.012 -23.715 8.144 1.00 62.09 291 ARG A O 1
ATOM 2389 N N . GLN A 1 292 ? -32.909 -23.820 6.108 1.00 60.50 292 GLN A N 1
ATOM 2390 C CA . GLN A 1 292 ? -33.642 -25.061 6.371 1.00 60.50 292 GLN A CA 1
ATOM 2391 C C . GLN A 1 292 ? -32.730 -26.282 6.186 1.00 60.50 292 GLN A C 1
ATOM 2393 O O . GLN A 1 292 ? -32.330 -26.590 5.061 1.00 60.50 292 GLN A O 1
ATOM 2398 N N . VAL A 1 293 ? -32.480 -27.016 7.277 1.00 60.28 293 VAL A N 1
ATOM 2399 C CA . VAL A 1 293 ? -31.614 -28.218 7.344 1.00 60.28 293 VAL A CA 1
ATOM 2400 C C . VAL A 1 293 ? -32.044 -29.334 6.379 1.00 60.28 293 VAL A C 1
ATOM 2402 O O . VAL A 1 293 ? -31.231 -30.146 5.953 1.00 60.28 293 VAL A O 1
ATOM 2405 N N . GLN A 1 294 ? -33.316 -29.355 5.969 1.00 64.56 294 GLN A N 1
ATOM 2406 C CA . GLN A 1 294 ? -33.862 -30.357 5.043 1.00 64.56 294 GLN A CA 1
ATOM 2407 C C . GLN A 1 294 ? -33.374 -30.201 3.591 1.00 64.56 294 GLN A C 1
ATOM 2409 O O . GLN A 1 294 ? -33.577 -31.099 2.777 1.00 64.56 294 GLN A O 1
ATOM 2414 N N . THR A 1 295 ? -32.743 -29.077 3.239 1.00 68.12 295 THR A N 1
ATOM 2415 C CA . THR A 1 295 ? -32.221 -28.828 1.887 1.00 68.12 295 THR A CA 1
ATOM 2416 C C . THR A 1 295 ? -30.696 -28.864 1.884 1.00 68.12 295 THR A C 1
ATOM 2418 O O . THR A 1 295 ? -30.061 -28.372 2.816 1.00 68.12 295 THR A O 1
ATOM 2421 N N . THR A 1 296 ? -30.082 -29.385 0.816 1.00 71.06 296 THR A N 1
ATOM 2422 C CA . THR A 1 296 ? -28.614 -29.474 0.689 1.00 71.06 296 THR A CA 1
ATOM 2423 C C . THR A 1 296 ? -27.949 -28.102 0.839 1.00 71.06 296 THR A C 1
ATOM 2425 O O . THR A 1 296 ? -26.932 -27.970 1.510 1.00 71.06 296 THR A O 1
ATOM 2428 N N . ALA A 1 297 ? -28.572 -27.057 0.282 1.00 68.81 297 ALA A N 1
ATOM 2429 C CA . ALA A 1 297 ? -28.102 -25.678 0.379 1.00 68.81 297 ALA A CA 1
ATOM 2430 C C . ALA A 1 297 ? -28.193 -25.113 1.811 1.00 68.81 297 ALA A C 1
ATOM 2432 O O . ALA A 1 297 ? -27.283 -24.411 2.245 1.00 68.81 297 ALA A O 1
ATOM 2433 N N . GLY A 1 298 ? -29.254 -25.444 2.557 1.00 69.00 298 GLY A N 1
ATOM 2434 C CA . GLY A 1 298 ? -29.416 -25.036 3.954 1.00 69.00 298 GLY A CA 1
ATOM 2435 C C . GLY A 1 298 ? -28.461 -25.761 4.904 1.00 69.00 298 GLY A C 1
ATOM 2436 O O . GLY A 1 298 ? -27.881 -25.120 5.774 1.00 69.00 298 GLY A O 1
ATOM 2437 N N . CYS A 1 299 ? -28.218 -27.057 4.686 1.00 71.00 299 CYS A N 1
ATOM 2438 C CA . CYS A 1 299 ? -27.233 -27.830 5.448 1.00 71.00 299 CYS A CA 1
ATOM 2439 C C . CYS A 1 299 ? -25.803 -27.300 5.234 1.00 71.00 299 CYS A C 1
ATOM 2441 O O . CYS A 1 299 ? -25.067 -27.095 6.198 1.00 71.00 299 CYS A O 1
ATOM 2443 N N . VAL A 1 300 ? -25.431 -26.979 3.987 1.00 75.81 300 VAL A N 1
ATOM 2444 C CA . VAL A 1 300 ? -24.141 -26.334 3.678 1.00 75.81 300 VAL A CA 1
ATOM 2445 C C . VAL A 1 300 ? -24.046 -24.950 4.324 1.00 75.81 300 VAL A C 1
ATOM 2447 O O . VAL A 1 300 ? -23.015 -24.618 4.904 1.00 75.81 300 VAL A O 1
ATOM 2450 N N . ALA A 1 301 ? -25.111 -24.144 4.268 1.00 70.25 301 ALA A N 1
ATOM 2451 C CA . ALA A 1 301 ? -25.131 -22.829 4.906 1.00 70.25 301 ALA A CA 1
ATOM 2452 C C . ALA A 1 301 ? -24.966 -22.921 6.435 1.00 70.25 301 ALA A C 1
ATOM 2454 O O . ALA A 1 301 ? -24.234 -22.122 7.015 1.00 70.25 301 ALA A O 1
ATOM 2455 N N . GLU A 1 302 ? -25.587 -23.907 7.085 1.00 73.00 302 GLU A N 1
ATOM 2456 C CA . GLU A 1 302 ? -25.452 -24.152 8.525 1.00 73.00 302 GLU A CA 1
ATOM 2457 C C . GLU A 1 302 ? -24.053 -24.659 8.897 1.00 73.00 302 GLU A C 1
ATOM 2459 O O . GLU A 1 302 ? -23.460 -24.165 9.855 1.00 73.00 302 GLU A O 1
ATOM 2464 N N . GLN A 1 303 ? -23.470 -25.569 8.110 1.00 76.06 303 GLN A N 1
ATOM 2465 C CA . GLN A 1 303 ? -22.083 -26.006 8.299 1.00 76.06 303 GLN A CA 1
ATOM 2466 C C . GLN A 1 303 ? -21.091 -24.849 8.144 1.00 76.06 303 GLN A C 1
ATOM 2468 O O . GLN A 1 303 ? -20.156 -24.732 8.942 1.00 76.06 303 GLN A O 1
ATOM 2473 N N . LEU A 1 304 ? -21.305 -23.981 7.151 1.00 74.88 304 LEU A N 1
ATOM 2474 C CA . LEU A 1 304 ? -20.506 -22.776 6.953 1.00 74.88 304 LEU A CA 1
ATOM 2475 C C . LEU A 1 304 ? -20.681 -21.790 8.108 1.00 74.88 304 LEU A C 1
ATOM 2477 O O . LEU A 1 304 ? -19.683 -21.230 8.540 1.00 74.88 304 LEU A O 1
ATOM 2481 N N . ASP A 1 305 ? -21.893 -21.595 8.641 1.00 70.88 305 ASP A N 1
ATOM 2482 C CA . ASP A 1 305 ? -22.142 -20.707 9.790 1.00 70.88 305 ASP A CA 1
ATOM 2483 C C . ASP A 1 305 ? -21.561 -21.277 11.097 1.00 70.88 305 ASP A C 1
ATOM 2485 O O . ASP A 1 305 ? -21.020 -20.531 11.911 1.00 70.88 305 ASP A O 1
ATOM 2489 N N . ALA A 1 306 ? -21.580 -22.602 11.271 1.00 73.31 306 ALA A N 1
ATOM 2490 C CA . ALA A 1 306 ? -20.950 -23.284 12.401 1.00 73.31 306 ALA A CA 1
ATOM 2491 C C . ALA A 1 306 ? -19.418 -23.131 12.399 1.00 73.31 306 ALA A C 1
ATOM 2493 O O . ALA A 1 306 ? -18.810 -23.000 13.461 1.00 73.31 306 ALA A O 1
ATOM 2494 N N . HIS A 1 307 ? -18.800 -23.098 11.212 1.00 73.81 307 HIS A N 1
ATOM 2495 C CA . HIS A 1 307 ? -17.362 -22.856 11.033 1.00 73.81 307 HIS A CA 1
ATOM 2496 C C . HIS A 1 307 ? -17.027 -21.383 10.777 1.00 73.81 307 HIS A C 1
ATOM 2498 O O . HIS A 1 307 ? -15.854 -21.011 10.667 1.00 73.81 307 HIS A O 1
ATOM 2504 N N . ARG A 1 308 ? -18.041 -20.516 10.698 1.00 68.62 308 ARG A N 1
ATOM 2505 C CA . ARG A 1 308 ? -17.849 -19.084 10.528 1.00 68.62 308 ARG A CA 1
ATOM 2506 C C . ARG A 1 308 ? -17.276 -18.540 11.821 1.00 68.62 308 ARG A C 1
ATOM 2508 O O . ARG A 1 308 ? -17.868 -18.657 12.894 1.00 68.62 308 ARG A O 1
ATOM 2515 N N . ILE A 1 309 ? -16.124 -17.886 11.715 1.00 61.78 309 ILE A N 1
ATOM 2516 C CA . ILE A 1 309 ? -15.577 -17.101 12.817 1.00 61.78 309 ILE A CA 1
ATOM 2517 C C . ILE A 1 309 ? -16.652 -16.076 13.182 1.00 61.78 309 ILE A C 1
ATOM 2519 O O . ILE A 1 309 ? -16.966 -15.202 12.371 1.00 61.78 309 ILE A O 1
ATOM 2523 N N . LYS A 1 310 ? -17.246 -16.203 14.377 1.00 55.41 310 LYS A N 1
ATOM 2524 C CA . LYS A 1 310 ? -18.206 -15.233 14.913 1.00 55.41 310 LYS A CA 1
ATOM 2525 C C . LYS A 1 310 ? -17.477 -13.918 15.164 1.00 55.41 310 LYS A C 1
ATOM 2527 O O . LYS A 1 310 ? -17.068 -13.607 16.280 1.00 55.41 310 LYS A O 1
ATOM 2532 N N . THR A 1 311 ? -17.284 -13.140 14.108 1.00 49.16 311 THR A N 1
ATOM 2533 C CA . THR A 1 311 ? -16.847 -11.754 14.185 1.00 49.16 311 THR A CA 1
ATOM 2534 C C . THR A 1 311 ? -18.048 -10.946 14.663 1.00 49.16 311 THR A C 1
ATOM 2536 O O . THR A 1 311 ? -18.751 -10.336 13.863 1.00 49.16 311 THR A O 1
ATOM 2539 N N . HIS A 1 312 ? -18.347 -11.025 15.962 1.00 37.72 312 HIS A N 1
ATOM 2540 C CA . HIS A 1 312 ? -19.260 -10.091 16.609 1.00 37.72 312 HIS A CA 1
ATOM 2541 C C . HIS A 1 312 ? -18.595 -8.709 16.594 1.00 37.72 312 HIS A C 1
ATOM 2543 O O . HIS A 1 312 ? -17.807 -8.374 17.479 1.00 37.72 312 HIS A O 1
ATOM 2549 N N . LEU A 1 313 ? -18.873 -7.964 15.529 1.00 35.66 313 LEU A N 1
ATOM 2550 C CA . LEU A 1 313 ? -18.882 -6.510 15.483 1.00 35.66 313 LEU A CA 1
ATOM 2551 C C . LEU A 1 313 ? -20.333 -6.097 15.251 1.00 35.66 313 LEU A C 1
ATOM 2553 O O . LEU A 1 313 ? -20.975 -6.710 14.364 1.00 35.66 313 LEU A O 1
#

InterPro domains:
  IPR025749 Sphingomyelin synthase-like domain [PF14360] (196-232)
  IPR045221 Sphingomyelin synthase-like [PTHR21290] (35-230)

Nearest PDB structures (foldseek):
  8ijq-assembly1_A  TM=6.484E-01  e=6.435E-07  Homo sapiens
  8qby-assembly1_J  TM=1.759E-01  e=4.575E-01  Paracoccus denitrificans PD1222
  8ha0-assembly1_R  TM=1.578E-01  e=9.108E-01  Homo sapiens
  6kpg-assembly1_R  TM=1.458E-01  e=3.436E+00  Homo sapiens

Sequence (313 aa):
MEKRSERRRIERSISSTDNTFPVDECIYSKKCANEKKQMRKSAKTYQPEYAKTIICVLALLTSLSLNQLVICLAHDVVSRNALPDLVFSIVSEQEWALFAGDMLTSMAGILALGFIIIFHRYRVIVLRRLIFTITVLYTFRAICLAVTHIPPSYNDNYRKCIKPNHGATVKSILKRFIQHAFKLGLQVGEDGKLFCGDLLFSGHTIFVSTTTFYFNHYSPHSIWPLSIYHSFVLLPHHLRARSRPYRRLLLFWTMYELEINVPSGRVPNEVEWPLPWPKCLKKCVENWNRRQVQTTAGCVAEQLDAHRIKTHL

pLDDT: mean 74.65, std 16.27, range [29.72, 95.5]

Organism: NCBI:txid48799

Radius of gyration: 30.28 Å; Cα contacts (8 Å, |Δi|>4): 243; chains: 1; bounding box: 78×68×82 Å

Solvent-accessible surface area (backbone atoms only — not comparable to full-atom values): 18377 Å² total; per-residue (Å²): 127,68,83,65,56,58,58,60,57,55,61,57,64,71,75,73,72,73,99,74,70,79,57,60,63,50,49,50,52,51,49,54,50,47,50,52,50,50,55,59,69,65,53,79,80,81,75,78,61,58,69,62,37,51,54,34,50,54,48,29,54,50,26,52,51,48,32,50,49,34,38,61,54,28,33,48,68,39,60,61,64,53,39,94,45,72,63,63,74,77,42,79,89,61,84,61,53,61,60,52,49,53,50,52,40,52,51,52,44,50,55,35,51,48,46,39,65,72,72,40,93,59,30,68,59,54,49,37,54,51,41,44,53,50,27,53,55,39,41,54,47,29,53,47,43,64,78,51,70,47,41,52,56,46,97,54,34,77,76,42,26,61,83,60,55,89,81,66,46,72,69,57,52,51,52,51,44,52,62,44,63,75,44,76,76,57,70,82,36,86,89,76,27,32,79,47,34,66,66,89,67,56,65,63,57,54,54,41,53,51,43,50,52,50,37,62,70,75,47,69,66,83,45,72,77,54,27,56,58,50,48,59,79,70,47,53,63,88,53,49,82,75,39,72,79,53,72,75,39,69,72,49,52,59,49,45,68,74,42,69,88,56,75,78,72,83,78,78,97,69,61,76,54,93,52,94,63,60,62,68,57,35,52,49,36,47,33,54,63,66,55,42,68,92,37,75,55,7,39,51,50,48,53,48,55,74,70,43,79,82,76,88,122

Mean predicted aligned error: 15.88 Å

Foldseek 3Di:
DPVVVVVVVVVVVVVDDDDDDPPVVVVVVVVVVVVVVVVVVPPPDDDQPVVLLVVLVVLLLVLVLLQLLLLLVLLQVADFPADADPCCVPDPDDLCVLVVLLVVLVVLLCVLLVCLCPPFPNSSVLVSVLSNQLSVVSNVVSVCLNVDFHWHNHPGSVVQADDHDNPDDPVNSVVSSVVCVVVVNRQDDDVNHGRTSCPPDDSSCSSNVSSVVSSLVRDDCPPPVSVVVCCVVPPWLVCQVVDPVNVPDPVSVVVNVVCVVPHTDDDDPADADPDPDDPVVRVLSNCLRVLDCVDPSSVVSVVCVVVDDPPPD

Secondary structure (DSSP, 8-state):
-THHHHHHHHHHHSSSS----SHHHHHHHHHHHHHHHHHHHT-------HHHHHHHHHHHHHHHHHHHHHHHHHHHHS--SPP--HHHHHS---THHHHHHHHHHHHHHHHHHHHHHHH-TTHHHHHHHHHHHHHHHHHHHHHHHHH-------TTHHHHBPPP-TT--HHHHHHHHHHHHHTTT----GGG-B-TT--SS-HHHHHHHHHHHHHHHHS-TTSHHHHHHHHHHHS-HHHHTT-TTGGG-HHHHHHHHHHTTSPSSPPP------SS--HHHHHHHHHHHHT-TTSHHHHHHHHHHHSS-----